Protein AF-A0A7S2F4W2-F1 (afdb_monomer)

Solvent-accessible surface area (backbone atoms only — not comparable to full-atom values): 10440 Å² total; per-residue (Å²): 119,72,68,62,56,52,53,52,51,51,50,52,49,51,52,49,51,53,50,51,53,51,50,52,52,51,49,52,53,54,48,49,56,52,49,51,55,49,51,52,52,50,51,51,50,49,52,54,48,52,51,51,52,51,51,50,51,54,50,50,52,51,51,50,50,52,51,50,55,51,50,54,48,51,54,48,52,42,51,51,34,44,74,73,72,47,64,44,69,59,55,52,50,51,52,51,52,52,51,52,50,52,52,48,51,52,51,49,54,49,54,49,53,56,46,53,52,50,51,52,56,48,50,60,49,50,54,56,51,48,52,51,52,52,52,52,50,52,52,50,54,51,48,53,52,50,51,50,50,55,53,49,47,52,55,49,50,51,48,52,49,54,52,44,26,73,74,28,97,83,62,44,91,60,86,66,83,88,53,98,73,87,78,61,79,84,79,71,123

Foldseek 3Di:
DVVVVVVVVVVVVVVVVVVVVVVVVVVVVVVVVVVVVVVVVVVVVVVVVVVVVVVVVVVVVVVVVVVVVVVVVLVVVCVVCVVVVHHSVVVVVVVVVVVVVVVVVVVVVVVVVVVVVVVVVVVVVVVVVVVVVVVVVVVVVVVVVVVCVVVVVVVLVVVLLVVCLVPDPPSDNDPDPPDPDDDDPVVRD

Structure (mmCIF, N/CA/C/O backbone):
data_AF-A0A7S2F4W2-F1
#
_entry.id   AF-A0A7S2F4W2-F1
#
loop_
_atom_site.group_PDB
_atom_site.id
_atom_site.type_symbol
_atom_site.label_atom_id
_atom_site.label_alt_id
_atom_site.label_comp_id
_atom_site.label_asym_id
_atom_site.label_entity_id
_atom_site.label_seq_id
_atom_site.pdbx_PDB_ins_code
_atom_site.Cartn_x
_atom_site.Cartn_y
_atom_site.Cartn_z
_atom_site.occupancy
_atom_site.B_iso_or_equiv
_atom_site.auth_seq_id
_atom_site.auth_comp_id
_atom_site.auth_asym_id
_atom_site.auth_atom_id
_atom_site.pdbx_PDB_model_num
ATOM 1 N N . GLN A 1 1 ? 35.680 10.994 78.538 1.00 54.50 1 GLN A N 1
ATOM 2 C CA . GLN A 1 1 ? 34.626 11.038 77.496 1.00 54.50 1 GLN A CA 1
ATOM 3 C C . GLN A 1 1 ? 35.170 11.254 76.066 1.00 54.50 1 GLN A C 1
ATOM 5 O O . GLN A 1 1 ? 34.636 10.653 75.146 1.00 54.50 1 GLN A O 1
ATOM 10 N N . MET A 1 2 ? 36.289 11.967 75.848 1.00 56.06 2 MET A N 1
ATOM 11 C CA . MET A 1 2 ? 36.850 12.240 74.499 1.00 56.06 2 MET A CA 1
ATOM 12 C C . MET A 1 2 ? 37.352 11.019 73.685 1.00 56.06 2 MET A C 1
ATOM 14 O O . MET A 1 2 ? 37.348 11.058 72.457 1.00 56.06 2 MET A O 1
ATOM 18 N N . LYS A 1 3 ? 37.788 9.923 74.330 1.00 60.06 3 LYS A N 1
ATOM 19 C CA . LYS A 1 3 ? 38.299 8.719 73.630 1.00 60.06 3 LYS A CA 1
ATOM 20 C C . LYS A 1 3 ? 37.192 7.891 72.956 1.00 60.06 3 LYS A C 1
ATOM 22 O O . LYS A 1 3 ? 37.414 7.370 71.869 1.00 60.06 3 LYS A O 1
ATOM 27 N N . ALA A 1 4 ? 36.002 7.824 73.559 1.00 63.31 4 ALA A N 1
ATOM 28 C CA . ALA A 1 4 ? 34.857 7.095 73.005 1.00 63.31 4 ALA A CA 1
ATOM 29 C C . ALA A 1 4 ? 34.307 7.769 71.733 1.00 63.31 4 ALA A C 1
ATOM 31 O O . ALA A 1 4 ? 34.040 7.092 70.744 1.00 63.31 4 ALA A O 1
ATOM 32 N N . GLY A 1 5 ? 34.251 9.108 71.713 1.00 70.12 5 GLY A N 1
ATOM 33 C CA . GLY A 1 5 ? 33.840 9.870 70.527 1.00 70.12 5 GLY A CA 1
ATOM 34 C C . GLY A 1 5 ? 34.791 9.709 69.333 1.00 70.12 5 GLY A C 1
ATOM 35 O O . GLY A 1 5 ? 34.338 9.588 68.199 1.00 70.12 5 GLY A O 1
ATOM 36 N N . ARG A 1 6 ? 36.110 9.622 69.570 1.00 73.00 6 ARG A N 1
ATOM 37 C CA . ARG A 1 6 ? 37.106 9.386 68.502 1.00 73.00 6 ARG A CA 1
ATOM 38 C C . ARG A 1 6 ? 37.015 7.981 67.895 1.00 73.00 6 ARG A C 1
ATOM 40 O O . ARG A 1 6 ? 37.169 7.839 66.685 1.00 73.00 6 ARG A O 1
ATOM 47 N N . ALA A 1 7 ? 36.747 6.959 68.709 1.00 73.38 7 ALA A N 1
ATOM 48 C CA . ALA A 1 7 ? 36.556 5.590 68.228 1.00 73.38 7 ALA A CA 1
ATOM 49 C C . ALA A 1 7 ? 35.289 5.464 67.365 1.00 73.38 7 ALA A C 1
ATOM 51 O O . ALA A 1 7 ? 35.349 4.910 66.268 1.00 73.38 7 ALA A O 1
ATOM 52 N N . MET A 1 8 ? 34.181 6.069 67.809 1.00 75.94 8 MET A N 1
ATOM 53 C CA . MET A 1 8 ? 32.930 6.121 67.049 1.00 75.94 8 MET A CA 1
ATOM 54 C C . MET A 1 8 ? 33.105 6.876 65.722 1.00 75.94 8 MET A C 1
ATOM 56 O O . MET A 1 8 ? 32.721 6.367 64.674 1.00 75.94 8 MET A O 1
ATOM 60 N N . ALA A 1 9 ? 33.781 8.031 65.733 1.00 76.19 9 ALA A N 1
ATOM 61 C CA . ALA A 1 9 ? 34.077 8.788 64.516 1.00 76.19 9 ALA A CA 1
ATOM 62 C C . ALA A 1 9 ? 34.960 8.004 63.524 1.00 76.19 9 ALA A C 1
ATOM 64 O O . ALA A 1 9 ? 34.701 8.023 62.323 1.00 76.19 9 ALA A O 1
ATOM 65 N N . SER A 1 10 ? 35.968 7.265 64.005 1.00 79.06 10 SER A N 1
ATOM 66 C CA . SER A 1 10 ? 36.807 6.404 63.155 1.00 79.06 10 SER 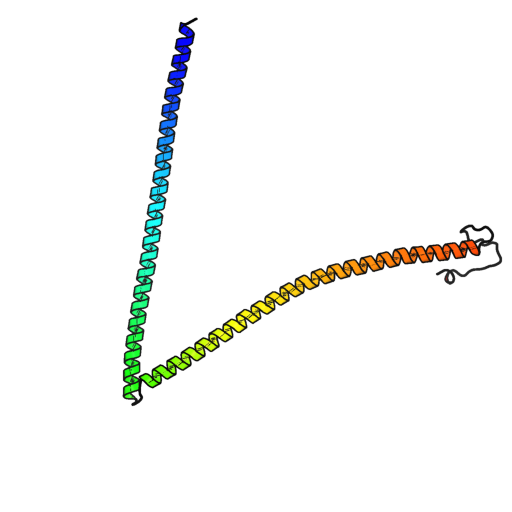A CA 1
ATOM 67 C C . SER A 1 10 ? 36.019 5.237 62.551 1.00 79.06 10 SER A C 1
ATOM 69 O O . SER A 1 10 ? 36.209 4.911 61.381 1.00 79.06 10 SER A O 1
ATOM 71 N N . GLN A 1 11 ? 35.106 4.633 63.315 1.00 80.50 11 GLN A N 1
ATOM 72 C CA . GLN A 1 11 ? 34.230 3.568 62.830 1.00 80.50 11 GLN A CA 1
ATOM 73 C C . GLN A 1 11 ? 33.232 4.085 61.784 1.00 80.50 11 GLN A C 1
ATOM 75 O O . GLN A 1 11 ? 33.030 3.430 60.764 1.00 80.50 11 GLN A O 1
ATOM 80 N N . MET A 1 12 ? 32.680 5.287 61.980 1.00 75.12 12 MET A N 1
ATOM 81 C CA . MET A 1 12 ? 31.823 5.952 60.992 1.00 75.12 12 MET A CA 1
ATOM 82 C C . MET A 1 12 ? 32.593 6.318 59.717 1.00 75.12 12 MET A C 1
ATOM 84 O O . MET A 1 12 ? 32.086 6.099 58.620 1.00 75.12 12 MET A O 1
ATOM 88 N N . LEU A 1 13 ? 33.834 6.803 59.838 1.00 79.38 13 LEU A N 1
ATOM 89 C CA . LEU A 1 13 ? 34.714 7.059 58.694 1.00 79.38 13 LEU A CA 1
ATOM 90 C C . LEU A 1 13 ? 35.016 5.772 57.922 1.00 79.38 13 LEU A C 1
ATOM 92 O O . LEU A 1 13 ? 34.824 5.742 56.713 1.00 79.38 13 LEU A O 1
ATOM 96 N N . LYS A 1 14 ? 35.411 4.689 58.602 1.00 81.12 14 LYS A N 1
ATOM 97 C CA . LYS A 1 14 ? 35.646 3.382 57.964 1.00 81.12 14 LYS A CA 1
ATOM 98 C C . LYS A 1 14 ? 34.394 2.845 57.269 1.00 81.12 14 LYS A C 1
ATOM 100 O O . LYS A 1 14 ? 34.499 2.405 56.133 1.00 81.12 14 LYS A O 1
ATOM 105 N N . GLY A 1 15 ? 33.225 2.950 57.908 1.00 80.75 15 GLY A N 1
ATOM 106 C CA . GLY A 1 15 ? 31.940 2.593 57.300 1.00 80.75 15 GLY A CA 1
ATOM 107 C C . GLY A 1 15 ? 31.613 3.433 56.061 1.00 80.75 15 GLY A C 1
ATOM 108 O O . GLY A 1 15 ? 31.139 2.911 55.054 1.00 80.75 15 GLY A O 1
ATOM 109 N N . SER A 1 16 ? 31.925 4.731 56.099 1.00 81.00 16 SER A N 1
ATOM 110 C CA . SER A 1 16 ? 31.782 5.631 54.951 1.00 81.00 16 SER A CA 1
ATOM 111 C C . SER A 1 16 ? 32.705 5.232 53.796 1.00 81.00 16 SER A C 1
ATOM 113 O O . SER A 1 16 ? 32.235 5.128 52.663 1.00 81.00 16 SER A O 1
ATOM 115 N N . PHE A 1 17 ? 33.978 4.920 54.075 1.00 82.12 17 PHE A N 1
ATOM 116 C CA . PHE A 1 17 ? 34.944 4.446 53.076 1.00 82.12 17 PHE A CA 1
ATOM 117 C C . PHE A 1 17 ? 34.525 3.109 52.451 1.00 82.12 17 PHE A C 1
ATOM 119 O O . PHE A 1 17 ? 34.519 2.976 51.230 1.00 82.12 17 PHE A O 1
ATOM 126 N N . THR A 1 18 ? 34.069 2.142 53.251 1.00 84.50 18 THR A N 1
ATOM 127 C CA . THR A 1 18 ? 33.568 0.865 52.714 1.00 84.50 18 THR A CA 1
ATOM 128 C C . THR A 1 18 ? 32.318 1.058 51.859 1.00 84.50 18 THR A C 1
ATOM 130 O O . THR A 1 18 ? 32.193 0.447 50.801 1.00 84.50 18 THR A O 1
ATOM 133 N N . ASN A 1 19 ? 31.409 1.948 52.263 1.00 86.12 19 ASN A N 1
ATOM 134 C CA . ASN A 1 19 ? 30.212 2.255 51.480 1.00 86.12 19 ASN A CA 1
ATOM 135 C C . ASN A 1 19 ? 30.555 2.984 50.174 1.00 86.12 19 ASN A C 1
ATOM 137 O O . ASN A 1 19 ? 29.935 2.719 49.141 1.00 86.12 19 ASN A O 1
ATOM 141 N N . THR A 1 20 ? 31.557 3.869 50.184 1.00 87.44 20 THR A N 1
ATOM 142 C CA . THR A 1 20 ? 32.045 4.534 48.965 1.00 87.44 20 THR A CA 1
ATOM 143 C C . THR A 1 20 ? 32.739 3.555 48.021 1.00 87.44 20 THR A C 1
ATOM 145 O O . THR A 1 20 ? 32.498 3.599 46.819 1.00 87.44 20 THR A O 1
ATOM 148 N N . GLU A 1 21 ? 33.523 2.604 48.526 1.00 87.50 21 GLU A N 1
ATOM 149 C CA . GLU A 1 21 ? 34.118 1.552 47.691 1.00 87.50 21 GLU A CA 1
ATOM 150 C C . GLU A 1 21 ? 33.062 0.620 47.080 1.00 87.50 21 GLU A C 1
ATOM 152 O O . GLU A 1 21 ? 33.145 0.270 45.901 1.00 87.50 21 GLU A O 1
ATOM 157 N N . LEU A 1 22 ? 32.048 0.228 47.858 1.00 89.00 22 LEU A N 1
ATOM 158 C CA . LEU A 1 22 ? 30.945 -0.606 47.375 1.00 89.00 22 LEU A CA 1
ATOM 159 C C . LEU A 1 22 ? 30.116 0.117 46.311 1.00 89.00 22 LEU A C 1
ATOM 161 O O . LEU A 1 22 ? 29.803 -0.469 45.274 1.00 89.00 22 LEU A O 1
ATOM 165 N N . THR A 1 23 ? 29.810 1.398 46.524 1.00 89.50 23 THR A N 1
ATOM 166 C CA . THR A 1 23 ? 29.101 2.211 45.52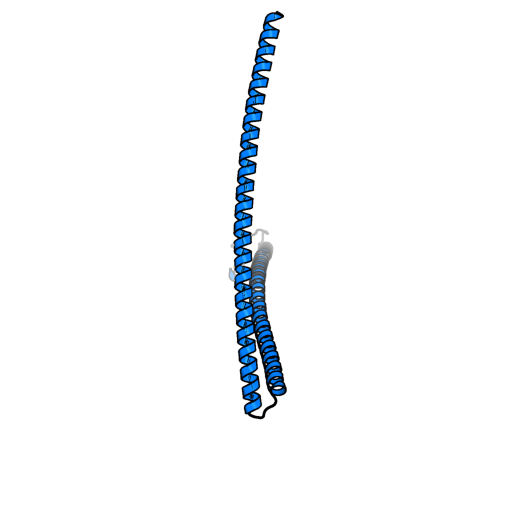5 1.00 89.50 23 THR A CA 1
ATOM 167 C C . THR A 1 23 ? 29.935 2.409 44.264 1.00 89.50 23 THR A C 1
ATOM 169 O O . THR A 1 23 ? 29.404 2.251 43.169 1.00 89.50 23 THR A O 1
ATOM 172 N N . GLN A 1 24 ? 31.245 2.645 44.371 1.00 92.19 24 GLN A N 1
ATOM 173 C CA . GLN A 1 24 ? 32.129 2.716 43.202 1.00 92.19 24 GLN A CA 1
ATOM 174 C C . GLN A 1 24 ? 32.179 1.395 42.423 1.00 92.19 24 GLN A C 1
ATOM 176 O O . GLN A 1 24 ? 32.108 1.407 41.194 1.00 92.19 24 GLN A O 1
ATOM 181 N N . LYS A 1 25 ? 32.265 0.250 43.113 1.00 92.06 25 LYS A N 1
ATOM 182 C CA . LYS A 1 25 ? 32.211 -1.074 42.471 1.00 92.06 25 LYS A CA 1
ATOM 183 C C . LYS A 1 25 ? 30.881 -1.287 41.749 1.00 92.06 25 LYS A C 1
ATOM 185 O O . LYS A 1 25 ? 30.885 -1.701 40.594 1.00 92.06 25 LYS A O 1
ATOM 190 N N . TYR A 1 26 ? 29.765 -0.945 42.390 1.00 93.19 26 TYR A N 1
ATOM 191 C CA . TYR A 1 26 ? 28.436 -1.032 41.785 1.00 93.19 26 TYR A CA 1
ATOM 192 C C . TYR A 1 26 ? 28.308 -0.152 40.532 1.00 93.19 26 TYR A C 1
ATOM 194 O O . TYR A 1 26 ? 27.817 -0.612 39.502 1.00 93.19 26 TYR A O 1
ATOM 202 N N . LEU A 1 27 ? 28.805 1.088 40.587 1.00 94.50 27 LEU A N 1
ATOM 203 C CA . LEU A 1 27 ? 28.793 2.002 39.444 1.00 94.50 27 LEU A CA 1
ATOM 204 C C . LEU A 1 27 ? 29.617 1.465 38.269 1.00 94.50 27 LEU A C 1
ATOM 206 O O . LEU A 1 27 ? 29.154 1.540 37.135 1.00 94.50 27 LEU A O 1
ATOM 210 N N . ARG A 1 28 ? 30.787 0.862 38.526 1.00 94.75 28 ARG A N 1
ATOM 211 C CA . ARG A 1 28 ? 31.607 0.236 37.474 1.00 94.75 28 ARG A CA 1
ATOM 212 C C . ARG A 1 28 ? 30.893 -0.928 36.794 1.00 94.75 28 ARG A C 1
ATOM 214 O O . ARG A 1 28 ? 30.913 -1.006 35.572 1.00 94.75 28 ARG A O 1
ATOM 221 N N . VAL A 1 29 ? 30.234 -1.795 37.564 1.00 95.19 29 VAL A N 1
ATOM 222 C CA . VAL A 1 29 ? 29.446 -2.907 37.003 1.00 95.19 29 VAL A CA 1
ATOM 223 C C . VAL A 1 29 ? 28.294 -2.367 36.155 1.00 95.19 29 VAL A C 1
ATOM 225 O O . VAL A 1 29 ? 28.091 -2.817 35.032 1.00 95.19 29 VAL A O 1
ATOM 228 N N . LYS A 1 30 ? 27.581 -1.341 36.635 1.00 94.75 30 LYS A N 1
ATOM 229 C CA . LYS A 1 30 ? 26.502 -0.700 35.865 1.00 94.75 30 LYS A CA 1
ATOM 230 C C . LYS A 1 30 ? 27.000 -0.023 34.593 1.00 94.75 30 LYS A C 1
ATOM 232 O O . LYS A 1 30 ? 26.302 -0.024 33.580 1.00 94.75 30 LYS A O 1
ATOM 237 N N . GLU A 1 31 ? 28.194 0.554 34.631 1.00 95.44 31 GLU A N 1
ATOM 238 C CA . GLU A 1 31 ? 28.817 1.141 33.453 1.00 95.44 31 GLU A CA 1
ATOM 239 C C . GLU A 1 31 ? 29.218 0.073 32.429 1.00 95.44 31 GLU A C 1
ATOM 241 O O . GLU A 1 31 ? 28.943 0.260 31.245 1.00 95.44 31 GLU A O 1
ATOM 246 N N . GLN A 1 32 ? 29.765 -1.062 32.875 1.00 95.38 32 GLN A N 1
ATOM 247 C CA . GLN A 1 32 ? 30.049 -2.217 32.016 1.00 95.38 32 GLN A CA 1
ATOM 248 C C . GLN A 1 32 ? 28.771 -2.767 31.373 1.00 95.38 32 GLN A C 1
ATOM 250 O O . GLN A 1 32 ? 28.699 -2.824 30.151 1.00 95.38 32 GLN A O 1
ATOM 255 N N . GLU A 1 33 ? 27.713 -3.012 32.152 1.00 95.69 33 GLU A N 1
ATOM 256 C CA . GLU A 1 33 ? 26.413 -3.451 31.618 1.00 95.69 33 GLU A CA 1
ATOM 257 C C . GLU A 1 33 ? 25.857 -2.484 30.556 1.00 95.69 33 GLU A C 1
ATOM 259 O O . GLU A 1 33 ? 25.218 -2.898 29.586 1.00 95.69 33 GLU A O 1
ATOM 264 N N . ARG A 1 34 ? 26.064 -1.172 30.734 1.00 95.25 34 ARG A N 1
ATOM 265 C CA . ARG A 1 34 ? 25.645 -0.160 29.754 1.00 95.25 34 ARG A CA 1
ATOM 266 C C . ARG A 1 34 ? 26.480 -0.237 28.477 1.00 95.25 34 ARG A C 1
ATOM 268 O O . ARG A 1 34 ? 25.933 -0.049 27.391 1.00 95.25 34 ARG A O 1
ATOM 275 N N . LEU A 1 35 ? 27.789 -0.447 28.606 1.00 96.38 35 LEU A N 1
ATOM 276 C CA . LEU A 1 35 ? 28.690 -0.593 27.465 1.00 96.38 35 LEU A CA 1
ATOM 277 C C . LEU A 1 35 ? 28.367 -1.862 26.674 1.00 96.38 35 LEU A C 1
ATOM 279 O O . LEU A 1 35 ? 28.254 -1.770 25.456 1.00 96.38 35 LEU A O 1
ATOM 283 N N . ASP A 1 36 ? 28.111 -2.980 27.349 1.00 97.12 36 ASP A N 1
ATOM 284 C CA . ASP A 1 36 ? 27.761 -4.254 26.712 1.00 97.12 36 ASP A CA 1
ATOM 285 C C . ASP A 1 36 ? 26.467 -4.128 25.900 1.00 97.12 36 ASP A C 1
ATOM 287 O O . ASP A 1 36 ? 26.461 -4.373 24.696 1.00 97.12 36 ASP A O 1
ATOM 291 N N . LYS A 1 37 ? 25.404 -3.565 26.496 1.00 97.19 37 LYS A N 1
ATOM 292 C CA . LYS A 1 37 ? 24.145 -3.285 25.776 1.00 97.19 37 LYS A CA 1
ATOM 293 C C . LYS A 1 37 ? 24.345 -2.398 24.551 1.00 97.19 37 LYS A C 1
ATOM 295 O O . LYS A 1 37 ? 23.659 -2.551 23.538 1.00 97.19 37 LYS A O 1
ATOM 300 N N . ARG A 1 38 ? 25.259 -1.428 24.642 1.00 96.81 38 ARG A N 1
ATOM 301 C CA . ARG A 1 38 ? 25.584 -0.547 23.518 1.00 96.81 38 ARG A CA 1
ATOM 302 C C . ARG A 1 38 ? 26.330 -1.305 22.423 1.00 96.81 38 ARG A C 1
ATOM 304 O O . ARG A 1 38 ? 26.050 -1.054 21.255 1.00 96.81 38 ARG A O 1
ATOM 311 N N . ILE A 1 39 ? 27.256 -2.193 22.779 1.00 97.75 39 ILE A N 1
ATOM 312 C CA . ILE A 1 39 ? 27.973 -3.045 21.824 1.00 97.75 39 ILE A CA 1
ATOM 313 C C . ILE A 1 39 ? 26.976 -3.936 21.085 1.00 97.75 39 ILE A C 1
ATOM 315 O O . ILE A 1 39 ? 26.976 -3.921 19.855 1.00 97.75 39 ILE A O 1
ATOM 319 N N . ASP A 1 40 ? 26.074 -4.599 21.809 1.00 97.50 40 ASP A N 1
ATOM 320 C CA . ASP A 1 40 ? 25.032 -5.447 21.220 1.00 97.50 40 ASP A CA 1
ATOM 321 C C . ASP A 1 40 ? 24.160 -4.653 20.242 1.00 97.50 40 ASP A C 1
ATOM 323 O O . ASP A 1 40 ? 24.016 -5.027 19.080 1.00 97.50 40 ASP A O 1
ATOM 327 N N . SER A 1 41 ? 23.692 -3.471 20.656 1.00 96.88 41 SER A N 1
ATOM 328 C CA . SER A 1 41 ? 22.892 -2.584 19.798 1.00 96.88 41 SER A CA 1
ATOM 329 C C . SER A 1 41 ? 23.636 -2.159 18.522 1.00 96.88 41 SER A C 1
ATOM 331 O O . SER A 1 41 ? 23.039 -2.021 17.454 1.00 96.88 41 SER A O 1
ATOM 333 N N . VAL A 1 42 ? 24.950 -1.923 18.610 1.00 97.50 42 VAL A N 1
ATOM 334 C CA . VAL A 1 42 ? 25.780 -1.552 17.451 1.00 97.50 42 VAL A CA 1
ATOM 335 C C . VAL A 1 42 ? 25.987 -2.746 16.519 1.00 97.50 42 VAL A C 1
ATOM 337 O O . VAL A 1 42 ? 25.964 -2.572 15.298 1.00 97.50 42 VAL A O 1
ATOM 340 N N . LEU A 1 43 ? 26.166 -3.950 17.065 1.00 97.81 43 LEU A N 1
ATOM 341 C CA . LEU A 1 43 ? 26.281 -5.178 16.280 1.00 97.81 43 LEU A CA 1
ATOM 342 C C . LEU A 1 43 ? 24.974 -5.493 15.548 1.00 97.81 43 LEU A C 1
ATOM 344 O O . LEU A 1 43 ? 25.005 -5.727 14.340 1.00 97.81 43 LEU A O 1
ATOM 348 N N . GLU A 1 44 ? 23.835 -5.391 16.233 1.00 97.12 44 GLU A N 1
ATOM 349 C CA . GLU A 1 44 ? 22.511 -5.534 15.620 1.00 97.12 44 GLU A CA 1
ATOM 350 C C . GLU A 1 44 ? 22.290 -4.498 14.514 1.00 97.12 44 GLU A C 1
ATOM 352 O O . GLU A 1 44 ? 21.824 -4.822 13.418 1.00 97.12 44 GLU A O 1
ATOM 357 N N . LEU A 1 45 ? 22.654 -3.235 14.760 1.00 97.12 45 LEU A N 1
ATOM 358 C CA . LEU A 1 45 ? 22.545 -2.185 13.752 1.00 97.12 45 LEU A CA 1
ATOM 359 C C . LEU A 1 45 ? 23.407 -2.495 12.522 1.00 97.12 45 LEU A C 1
ATOM 361 O O . LEU A 1 45 ? 22.957 -2.281 11.392 1.00 97.12 45 LEU A O 1
ATOM 365 N N . LYS A 1 46 ? 24.628 -3.002 12.722 1.00 98.12 46 LYS A N 1
ATOM 366 C CA . LYS A 1 46 ? 25.518 -3.406 11.630 1.00 98.12 46 LYS A CA 1
ATOM 367 C C . LYS A 1 46 ? 24.902 -4.538 10.813 1.00 98.12 46 LYS A C 1
ATOM 369 O O . LYS A 1 46 ? 24.817 -4.412 9.594 1.00 98.12 46 LYS A O 1
ATOM 374 N N . GLU A 1 47 ? 24.427 -5.595 11.466 1.00 98.19 47 GLU A N 1
ATOM 375 C CA . GLU A 1 47 ? 23.799 -6.729 10.787 1.00 98.19 47 GLU A CA 1
ATOM 376 C C . GLU A 1 47 ? 22.574 -6.283 9.978 1.00 98.19 47 GLU A C 1
ATOM 378 O O . GLU A 1 47 ? 22.455 -6.585 8.788 1.00 98.19 47 GLU A O 1
ATOM 383 N N . ASN A 1 48 ? 21.704 -5.473 10.583 1.00 97.75 48 ASN A N 1
ATOM 384 C CA . ASN A 1 48 ? 20.534 -4.917 9.910 1.00 97.75 48 ASN A CA 1
ATOM 385 C C . ASN A 1 48 ? 20.916 -4.041 8.707 1.00 97.75 48 ASN A C 1
ATOM 387 O O . ASN A 1 48 ? 20.277 -4.115 7.651 1.00 97.75 48 ASN A O 1
ATOM 391 N N . SER A 1 49 ? 21.983 -3.251 8.836 1.00 97.56 49 SER A N 1
ATOM 392 C CA . SER A 1 49 ? 22.509 -2.413 7.754 1.00 97.56 49 SER A CA 1
ATOM 393 C C . SER A 1 49 ? 23.068 -3.256 6.606 1.00 97.56 49 SER A C 1
ATOM 395 O O . SER A 1 49 ? 22.749 -2.996 5.443 1.00 97.56 49 SER A O 1
ATOM 397 N N . ASP A 1 50 ? 23.827 -4.308 6.911 1.00 98.00 50 ASP A N 1
ATOM 398 C CA . ASP A 1 50 ? 24.381 -5.234 5.921 1.00 98.00 50 ASP A CA 1
ATOM 399 C C . ASP A 1 50 ? 23.270 -6.008 5.195 1.00 98.00 50 ASP A C 1
ATOM 401 O O . ASP A 1 50 ? 23.294 -6.154 3.967 1.00 98.00 50 ASP A O 1
ATOM 405 N N . LEU A 1 51 ? 22.238 -6.451 5.919 1.00 97.81 51 LEU A N 1
ATOM 406 C CA . LEU A 1 51 ? 21.054 -7.081 5.336 1.00 97.81 51 LEU A CA 1
ATOM 407 C C . LEU A 1 51 ? 20.310 -6.123 4.398 1.00 97.81 51 LEU A C 1
ATOM 409 O O . LEU A 1 51 ? 19.957 -6.512 3.278 1.00 97.81 51 LEU A O 1
ATOM 413 N N . ALA A 1 52 ? 20.093 -4.873 4.812 1.00 96.81 52 ALA A N 1
ATOM 414 C CA . ALA A 1 52 ? 19.453 -3.854 3.984 1.00 96.81 52 ALA A CA 1
ATOM 415 C C . ALA A 1 52 ? 20.272 -3.564 2.715 1.00 96.81 52 ALA A C 1
ATOM 417 O O . ALA A 1 52 ? 19.737 -3.582 1.603 1.00 96.81 52 ALA A O 1
ATOM 418 N N . LEU A 1 53 ? 21.585 -3.395 2.858 1.00 97.75 53 LEU A N 1
ATOM 419 C CA . LEU A 1 53 ? 22.506 -3.156 1.752 1.00 97.75 53 LEU A CA 1
ATOM 420 C C . LEU A 1 53 ? 22.540 -4.339 0.774 1.00 97.75 53 LEU A C 1
ATOM 422 O O . LEU A 1 53 ? 22.472 -4.143 -0.442 1.00 97.75 53 LEU A O 1
ATOM 426 N N . ASN A 1 54 ? 22.544 -5.574 1.272 1.00 97.56 54 ASN A N 1
ATOM 427 C CA . ASN A 1 54 ? 22.468 -6.770 0.436 1.00 97.56 54 ASN A CA 1
ATOM 428 C C . ASN A 1 54 ? 21.126 -6.887 -0.298 1.00 97.56 54 ASN A C 1
ATOM 430 O O . ASN A 1 54 ? 21.097 -7.265 -1.474 1.00 97.56 54 ASN A O 1
ATOM 434 N N . ARG A 1 55 ? 20.009 -6.526 0.348 1.00 97.19 55 ARG A N 1
ATOM 435 C CA . ARG A 1 55 ? 18.689 -6.461 -0.302 1.00 97.19 55 ARG A CA 1
ATO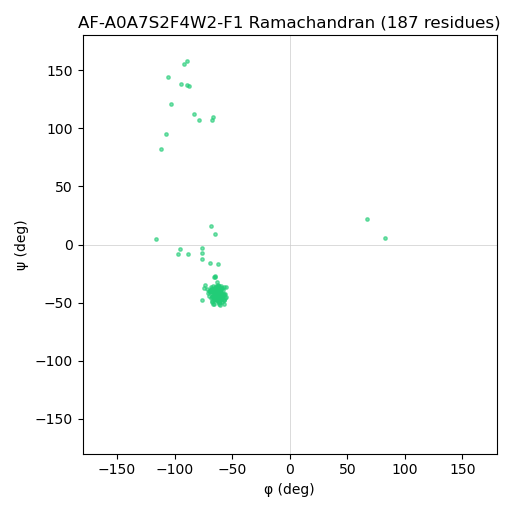M 436 C C . ARG A 1 55 ? 18.682 -5.439 -1.438 1.00 97.19 55 ARG A C 1
ATOM 438 O O . ARG A 1 55 ? 18.235 -5.775 -2.537 1.00 97.19 55 ARG A O 1
ATOM 445 N N . LEU A 1 56 ? 19.233 -4.246 -1.210 1.00 96.25 56 LEU A N 1
ATOM 446 C CA . LEU A 1 56 ? 19.348 -3.200 -2.229 1.00 96.25 56 LEU A CA 1
ATOM 447 C C . LEU A 1 56 ? 20.243 -3.635 -3.391 1.00 96.25 56 LEU A C 1
ATOM 449 O O . LEU A 1 56 ? 19.834 -3.533 -4.546 1.00 96.25 56 LEU A O 1
ATOM 453 N N . ARG A 1 57 ? 21.417 -4.216 -3.115 1.00 97.19 57 ARG A N 1
ATOM 454 C CA . ARG A 1 57 ? 22.307 -4.761 -4.155 1.00 97.19 57 ARG A CA 1
ATOM 455 C C . ARG A 1 57 ? 21.598 -5.811 -5.009 1.00 97.19 57 ARG A C 1
ATOM 457 O O . ARG A 1 57 ? 21.614 -5.719 -6.235 1.00 97.19 57 ARG A O 1
ATOM 464 N N . LYS A 1 58 ? 20.904 -6.770 -4.384 1.00 96.69 58 LYS A N 1
ATOM 465 C CA . LYS A 1 58 ? 20.120 -7.793 -5.098 1.00 96.69 58 LYS A CA 1
ATOM 466 C C . LYS A 1 58 ? 18.985 -7.180 -5.921 1.00 96.69 58 LYS A C 1
ATOM 468 O O . LYS A 1 58 ? 18.729 -7.630 -7.037 1.00 96.69 58 LYS A O 1
ATOM 473 N N . ALA A 1 59 ? 18.283 -6.178 -5.396 1.00 96.62 59 ALA A N 1
ATOM 474 C CA . ALA A 1 59 ? 17.242 -5.466 -6.135 1.00 96.62 59 ALA A CA 1
ATOM 475 C C . ALA A 1 59 ? 17.819 -4.732 -7.356 1.00 96.62 59 ALA A C 1
ATOM 477 O O . ALA A 1 59 ? 17.291 -4.887 -8.455 1.00 96.62 59 ALA A O 1
ATOM 478 N N . ASN A 1 60 ? 18.946 -4.040 -7.190 1.00 96.50 60 ASN A N 1
ATOM 479 C CA . ASN A 1 60 ? 19.624 -3.310 -8.259 1.00 96.50 60 ASN A CA 1
ATOM 480 C C . ASN A 1 60 ? 20.134 -4.244 -9.358 1.00 96.50 60 ASN A C 1
ATOM 482 O O . ASN A 1 60 ? 19.879 -3.989 -10.531 1.00 96.50 60 ASN A O 1
ATOM 486 N N . ILE A 1 61 ? 20.772 -5.364 -9.001 1.00 97.00 61 ILE A N 1
ATOM 487 C CA . ILE A 1 61 ? 21.228 -6.365 -9.978 1.00 97.00 61 ILE A CA 1
ATOM 488 C C . ILE A 1 61 ? 20.037 -6.937 -10.755 1.00 97.00 61 ILE A C 1
ATOM 490 O O . ILE A 1 61 ? 20.090 -7.047 -11.979 1.00 97.00 61 ILE A O 1
ATOM 494 N N . ARG A 1 62 ? 18.934 -7.271 -10.071 1.00 96.19 62 ARG A N 1
ATOM 495 C CA . ARG A 1 62 ? 17.714 -7.758 -10.736 1.00 96.19 62 ARG A CA 1
ATOM 496 C C . ARG A 1 62 ? 17.112 -6.706 -11.664 1.00 96.19 62 ARG A C 1
ATOM 498 O O . ARG A 1 62 ? 16.733 -7.041 -12.783 1.00 96.19 62 ARG A O 1
ATOM 505 N N . ALA A 1 63 ? 17.054 -5.449 -11.233 1.00 96.00 63 ALA A N 1
ATOM 506 C CA . ALA A 1 63 ? 16.569 -4.346 -12.053 1.00 96.00 63 ALA A CA 1
ATOM 507 C C . ALA A 1 63 ? 17.458 -4.124 -13.285 1.00 96.00 63 ALA A C 1
ATOM 509 O O . ALA A 1 63 ? 16.933 -3.982 -14.386 1.00 96.00 63 ALA A O 1
ATOM 510 N N . ALA A 1 64 ? 18.784 -4.162 -13.125 1.00 96.19 64 ALA A N 1
ATOM 511 C CA . ALA A 1 64 ? 19.741 -4.041 -14.220 1.00 96.19 64 ALA A CA 1
ATOM 512 C C . ALA A 1 64 ? 19.592 -5.185 -15.233 1.00 96.19 64 ALA A C 1
ATOM 514 O O . ALA A 1 64 ? 19.439 -4.924 -16.423 1.00 96.19 64 ALA A O 1
ATOM 515 N N . ARG A 1 65 ? 19.523 -6.441 -14.765 1.00 95.88 65 ARG A N 1
ATOM 516 C CA . ARG A 1 65 ? 19.267 -7.608 -15.628 1.00 95.88 65 ARG A CA 1
ATOM 517 C C . ARG A 1 65 ? 17.943 -7.477 -16.371 1.00 95.88 65 ARG A C 1
ATOM 519 O O . ARG A 1 65 ? 17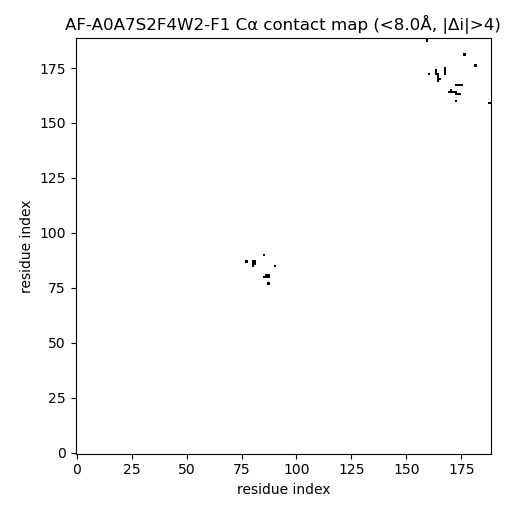.900 -7.670 -17.578 1.00 95.88 65 ARG A O 1
ATOM 526 N N . ARG A 1 66 ? 16.871 -7.085 -15.676 1.00 95.12 66 ARG A N 1
ATOM 527 C CA . ARG A 1 66 ? 15.561 -6.868 -16.301 1.00 95.12 66 ARG A CA 1
ATOM 528 C C . ARG A 1 66 ? 15.627 -5.779 -17.375 1.00 95.12 66 ARG A C 1
ATOM 530 O O . ARG A 1 66 ? 15.109 -5.988 -18.465 1.00 95.12 66 ARG A O 1
ATOM 537 N N . ARG A 1 67 ? 16.292 -4.652 -17.103 1.00 93.88 67 ARG A N 1
ATOM 538 C CA . ARG A 1 67 ? 16.495 -3.574 -18.087 1.00 93.88 67 ARG A CA 1
ATOM 539 C C . ARG A 1 67 ? 17.270 -4.061 -19.309 1.00 93.88 67 ARG A C 1
ATOM 541 O O . ARG A 1 67 ? 16.813 -3.800 -20.413 1.00 93.88 67 ARG A O 1
ATOM 548 N N . ALA A 1 68 ? 18.355 -4.813 -19.114 1.00 95.19 68 ALA A N 1
ATOM 549 C CA . ALA A 1 68 ? 19.120 -5.410 -20.209 1.00 95.19 68 ALA A CA 1
ATOM 550 C C . ALA A 1 68 ? 18.240 -6.338 -21.061 1.00 95.19 68 ALA A C 1
ATOM 552 O O . ALA A 1 68 ? 18.116 -6.129 -22.260 1.00 95.19 68 ALA A O 1
ATOM 553 N N . THR A 1 69 ? 17.495 -7.259 -20.436 1.00 95.38 69 THR A N 1
ATOM 554 C CA . THR A 1 69 ? 16.599 -8.164 -21.180 1.00 95.38 69 THR A CA 1
ATOM 555 C C . THR A 1 69 ? 15.491 -7.433 -21.942 1.00 95.38 69 THR A C 1
ATOM 557 O O . THR A 1 69 ? 15.102 -7.867 -23.021 1.00 95.38 69 THR A O 1
ATOM 560 N N . ILE A 1 70 ? 14.962 -6.329 -21.400 1.00 92.69 70 ILE A N 1
ATOM 561 C CA . ILE A 1 70 ? 13.955 -5.511 -22.088 1.00 92.69 70 ILE A CA 1
ATOM 562 C C . ILE A 1 70 ? 14.594 -4.762 -23.259 1.00 92.69 70 ILE A C 1
ATOM 564 O O . ILE A 1 70 ? 13.990 -4.698 -24.325 1.00 92.69 70 ILE A O 1
ATOM 568 N N . ALA A 1 71 ? 15.798 -4.215 -23.079 1.00 92.25 71 ALA A N 1
ATOM 569 C CA . ALA A 1 71 ? 16.531 -3.551 -24.150 1.00 92.25 71 ALA A CA 1
ATOM 570 C C . ALA A 1 71 ? 16.826 -4.526 -25.300 1.00 92.25 71 ALA A C 1
ATOM 572 O O . ALA A 1 71 ? 16.521 -4.214 -26.447 1.00 92.25 71 ALA A O 1
ATOM 573 N N . ASP A 1 72 ? 17.298 -5.734 -24.988 1.00 94.50 72 ASP A N 1
ATOM 574 C CA . ASP A 1 72 ? 17.568 -6.773 -25.984 1.00 94.50 72 ASP A CA 1
ATOM 575 C C . ASP A 1 72 ? 16.303 -7.173 -26.750 1.00 94.50 72 ASP A C 1
ATOM 577 O O . ASP A 1 72 ? 16.334 -7.306 -27.973 1.00 94.50 72 ASP A O 1
ATOM 581 N N . LYS A 1 73 ? 15.170 -7.326 -26.049 1.00 93.25 73 LYS A N 1
ATOM 582 C CA . LYS A 1 73 ? 13.871 -7.591 -26.685 1.00 93.25 73 LYS A CA 1
ATOM 583 C C . LYS A 1 73 ? 13.453 -6.458 -27.615 1.00 93.25 73 LYS A C 1
ATOM 585 O O . LYS A 1 73 ? 13.136 -6.726 -28.765 1.00 93.25 73 LYS A O 1
ATOM 590 N N . ARG A 1 74 ? 13.551 -5.204 -27.166 1.00 89.69 74 ARG A N 1
ATOM 591 C CA . ARG A 1 74 ? 13.217 -4.031 -27.989 1.00 89.69 74 ARG A CA 1
ATOM 592 C C . ARG A 1 74 ? 14.080 -3.934 -29.242 1.00 89.69 74 ARG A C 1
ATOM 594 O O . ARG A 1 74 ? 13.572 -3.575 -30.295 1.00 89.69 74 ARG A O 1
ATOM 601 N N . VAL A 1 75 ? 15.369 -4.268 -29.154 1.00 93.19 75 VAL A N 1
ATOM 602 C CA . VAL A 1 75 ? 16.257 -4.299 -30.328 1.00 93.19 75 VAL A CA 1
ATOM 603 C C . VAL A 1 75 ? 15.830 -5.388 -31.316 1.00 93.19 75 VAL A C 1
ATOM 605 O O . VAL A 1 75 ? 15.873 -5.155 -32.523 1.00 93.19 75 VAL A O 1
ATOM 608 N N . ARG A 1 76 ? 15.408 -6.563 -30.832 1.00 93.62 76 ARG A N 1
ATOM 609 C CA . ARG A 1 76 ? 14.882 -7.640 -31.689 1.00 93.62 76 ARG A CA 1
ATOM 610 C C . ARG A 1 76 ? 13.573 -7.231 -32.359 1.00 93.62 76 ARG A C 1
ATOM 612 O O . ARG A 1 76 ? 13.512 -7.251 -33.580 1.00 93.62 76 ARG A O 1
ATOM 619 N N . GLU A 1 77 ? 12.607 -6.746 -31.583 1.00 92.38 77 GLU A N 1
ATOM 620 C CA . GLU A 1 77 ? 11.320 -6.240 -32.082 1.00 92.38 77 GLU A CA 1
ATOM 621 C C . GLU A 1 77 ? 11.524 -5.130 -33.122 1.00 92.38 77 GLU A C 1
ATOM 623 O O . GLU A 1 77 ? 10.908 -5.136 -34.181 1.00 92.38 77 GLU A O 1
ATOM 628 N N . HIS A 1 78 ? 12.457 -4.205 -32.878 1.00 93.88 78 HIS A N 1
ATOM 629 C CA . HIS A 1 78 ? 12.780 -3.146 -33.831 1.00 93.88 78 HIS A CA 1
ATOM 630 C C . HIS A 1 78 ? 13.312 -3.699 -35.163 1.00 93.88 78 HIS A C 1
ATOM 632 O O . HIS A 1 78 ? 12.965 -3.185 -36.226 1.00 93.88 78 HIS A O 1
ATOM 638 N N . LYS A 1 79 ? 14.166 -4.730 -35.128 1.00 93.00 79 LYS A N 1
ATOM 639 C CA . LYS A 1 79 ? 14.674 -5.390 -36.343 1.00 93.00 79 LYS A CA 1
ATOM 640 C C . LYS A 1 79 ? 13.577 -6.164 -37.071 1.00 93.00 79 LYS A C 1
ATOM 642 O O . LYS A 1 79 ? 13.549 -6.136 -38.294 1.00 93.00 79 LYS A O 1
ATOM 647 N N .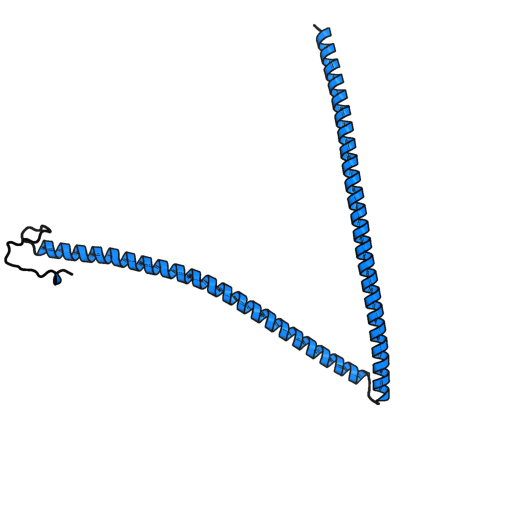 GLU A 1 80 ? 12.688 -6.822 -36.336 1.00 93.94 80 GLU A N 1
ATOM 648 C CA . GLU A 1 80 ? 11.550 -7.559 -36.894 1.00 93.94 80 GLU A CA 1
ATOM 649 C C . GLU A 1 80 ? 10.567 -6.621 -37.605 1.00 93.94 80 GLU A C 1
ATOM 651 O O . GLU A 1 80 ? 10.209 -6.879 -38.751 1.00 93.94 80 GLU A O 1
ATOM 656 N N . ILE A 1 81 ? 10.206 -5.494 -36.981 1.00 91.62 81 ILE A N 1
ATOM 657 C CA . ILE A 1 81 ? 9.311 -4.495 -37.588 1.00 91.62 81 ILE A CA 1
ATOM 658 C C . ILE A 1 81 ? 9.949 -3.885 -38.845 1.00 91.62 81 ILE A C 1
ATOM 660 O O . ILE A 1 81 ? 9.283 -3.747 -39.869 1.00 91.62 81 ILE A O 1
ATOM 664 N N . LEU A 1 82 ? 11.256 -3.589 -38.809 1.00 92.81 82 LEU A N 1
ATOM 665 C CA . LEU A 1 82 ? 11.983 -3.147 -40.006 1.00 92.81 82 LEU A CA 1
ATOM 666 C C . LEU A 1 82 ? 11.967 -4.200 -41.118 1.00 92.81 82 LEU A C 1
ATOM 668 O O . LEU A 1 82 ? 11.799 -3.848 -42.282 1.00 92.81 82 LEU A O 1
ATOM 672 N N . ALA A 1 83 ? 12.142 -5.480 -40.779 1.00 94.31 83 ALA A N 1
ATOM 673 C CA . ALA A 1 83 ? 12.112 -6.571 -41.752 1.00 94.31 83 ALA A CA 1
ATOM 674 C C . ALA A 1 83 ? 10.725 -6.748 -42.394 1.00 94.31 83 ALA A C 1
ATOM 676 O O . ALA A 1 83 ? 10.635 -7.178 -43.540 1.00 94.31 83 ALA A O 1
ATOM 677 N N . GLN A 1 84 ? 9.656 -6.378 -41.685 1.00 91.81 84 GLN A N 1
ATOM 678 C CA . GLN A 1 84 ? 8.285 -6.337 -42.204 1.00 91.81 84 GLN A CA 1
ATOM 679 C C . GLN A 1 84 ? 8.014 -5.118 -43.106 1.00 91.81 84 GLN A C 1
ATOM 681 O O . GLN A 1 84 ? 6.961 -5.049 -43.733 1.00 91.81 84 GLN A O 1
ATOM 686 N N . GLY A 1 85 ? 8.958 -4.174 -43.209 1.00 92.44 85 GLY A N 1
ATOM 687 C CA . GLY A 1 85 ? 8.823 -2.954 -44.011 1.00 92.44 85 GLY A CA 1
ATOM 688 C C . GLY A 1 85 ? 8.067 -1.821 -43.310 1.00 92.44 85 GLY A C 1
ATOM 689 O O . GLY A 1 85 ? 7.832 -0.775 -43.915 1.00 92.44 85 GLY A O 1
ATOM 690 N N . ASP A 1 86 ? 7.714 -1.999 -42.038 1.00 92.19 86 ASP A N 1
ATOM 691 C CA . ASP A 1 86 ? 7.023 -0.998 -41.233 1.00 92.19 86 ASP A CA 1
ATOM 692 C C . ASP A 1 86 ? 8.001 -0.062 -40.508 1.00 92.19 86 ASP A C 1
ATOM 694 O O . ASP A 1 86 ? 9.159 -0.391 -40.253 1.00 92.19 86 ASP A O 1
ATOM 698 N N . ASN A 1 87 ? 7.523 1.131 -40.130 1.00 92.50 87 ASN A N 1
ATOM 699 C CA . ASN A 1 87 ? 8.303 2.078 -39.329 1.00 92.50 87 ASN A CA 1
ATOM 700 C C . ASN A 1 87 ? 8.203 1.731 -37.825 1.00 92.50 87 ASN A C 1
ATOM 702 O O . ASN A 1 87 ? 7.143 1.969 -37.226 1.00 92.50 87 ASN A O 1
ATOM 706 N N . PRO A 1 88 ? 9.292 1.280 -37.169 1.00 91.69 88 PRO A N 1
ATOM 707 C CA . PRO A 1 88 ? 9.265 0.858 -35.765 1.00 91.69 88 PRO A CA 1
ATOM 708 C C . PRO A 1 88 ? 8.824 1.959 -34.806 1.00 91.69 88 PRO A C 1
ATOM 710 O O . PRO A 1 88 ? 8.107 1.699 -33.843 1.00 91.69 88 PRO A O 1
ATOM 713 N N . TYR A 1 89 ? 9.202 3.210 -35.076 1.00 89.88 89 TYR A N 1
ATOM 714 C CA . TYR A 1 89 ? 8.861 4.327 -34.199 1.00 89.88 89 TYR A CA 1
ATOM 715 C C . TYR A 1 89 ? 7.360 4.605 -34.175 1.00 89.88 89 TYR A C 1
ATOM 717 O O . TYR A 1 89 ? 6.822 4.958 -33.125 1.00 89.88 89 TYR A O 1
ATOM 725 N N . ARG A 1 90 ? 6.673 4.428 -35.312 1.00 93.38 90 ARG A N 1
ATOM 726 C CA . ARG A 1 90 ? 5.215 4.588 -35.383 1.00 93.38 90 ARG A CA 1
ATOM 727 C C . ARG A 1 90 ? 4.527 3.491 -34.574 1.00 93.38 90 ARG A C 1
ATOM 729 O O . ARG A 1 90 ? 3.716 3.809 -33.710 1.00 93.38 90 ARG A O 1
ATOM 736 N N . VAL A 1 91 ? 4.920 2.237 -34.795 1.00 92.38 91 VAL A N 1
ATOM 737 C CA . VAL A 1 91 ? 4.343 1.068 -34.113 1.00 92.38 91 VAL A CA 1
ATOM 738 C C . VAL A 1 91 ? 4.553 1.150 -32.600 1.00 92.38 91 VAL A C 1
ATOM 740 O O . VAL A 1 91 ? 3.601 1.005 -31.836 1.00 92.38 91 VAL A O 1
ATOM 743 N N . PHE A 1 92 ? 5.766 1.469 -32.139 1.00 92.06 92 PHE A N 1
ATOM 744 C CA . PHE A 1 92 ? 6.020 1.631 -30.706 1.00 92.06 92 PHE A CA 1
ATOM 745 C C . PHE A 1 92 ? 5.241 2.799 -30.104 1.00 92.06 92 PHE A C 1
ATOM 747 O O . PHE A 1 92 ? 4.714 2.674 -29.001 1.00 92.06 92 PHE A O 1
ATOM 754 N N . ARG A 1 93 ? 5.110 3.921 -30.820 1.00 92.62 93 ARG A N 1
ATOM 755 C CA . ARG A 1 93 ? 4.313 5.057 -30.343 1.00 92.62 93 ARG A CA 1
ATOM 756 C C . ARG A 1 93 ? 2.836 4.693 -30.207 1.00 92.62 93 ARG A C 1
ATOM 758 O O . ARG A 1 93 ? 2.216 5.071 -29.217 1.00 92.62 93 ARG A O 1
ATOM 765 N N . GLU A 1 94 ? 2.280 3.958 -31.165 1.00 93.69 94 GLU A N 1
ATOM 766 C CA . GLU A 1 94 ? 0.903 3.461 -31.096 1.00 93.69 94 GLU A CA 1
ATOM 767 C C . GLU A 1 94 ? 0.714 2.522 -29.900 1.00 93.69 94 GLU A C 1
ATOM 769 O O . GLU A 1 94 ? -0.200 2.737 -29.104 1.00 93.69 94 GLU A O 1
ATOM 774 N N . GLN A 1 95 ? 1.626 1.566 -29.698 1.00 91.81 95 GLN A N 1
ATOM 775 C CA . GLN A 1 95 ? 1.615 0.668 -28.537 1.00 91.81 95 GLN A CA 1
ATOM 776 C C . GLN A 1 95 ? 1.733 1.416 -27.201 1.00 91.81 95 GLN A C 1
ATOM 778 O O . GLN A 1 95 ? 1.079 1.065 -26.221 1.00 91.81 95 GLN A O 1
ATOM 783 N N . GLU A 1 96 ? 2.554 2.465 -27.129 1.00 92.81 96 GLU A N 1
ATOM 784 C CA . GLU A 1 96 ? 2.656 3.284 -25.921 1.00 92.81 96 GLU A CA 1
ATOM 785 C C . GLU A 1 96 ? 1.364 4.054 -25.637 1.00 92.81 96 GLU A C 1
ATOM 787 O O . GLU A 1 96 ? 0.962 4.184 -24.477 1.00 92.81 96 GLU A O 1
ATOM 792 N N . VAL A 1 97 ? 0.708 4.579 -26.674 1.00 94.56 97 VAL A N 1
ATOM 793 C CA . VAL A 1 97 ? -0.563 5.298 -26.535 1.00 94.56 97 VAL A CA 1
ATOM 794 C C . VAL A 1 97 ? -1.675 4.348 -26.091 1.00 94.56 97 VAL A C 1
ATOM 796 O O . VAL A 1 97 ? -2.417 4.689 -25.165 1.00 94.56 97 VAL A O 1
ATOM 799 N N . THR A 1 98 ? -1.771 3.152 -26.676 1.00 95.75 98 THR A N 1
ATOM 800 C CA . THR A 1 98 ? -2.759 2.143 -26.264 1.00 95.75 98 THR A CA 1
ATOM 801 C C . THR A 1 98 ? -2.500 1.667 -24.837 1.00 95.75 98 THR A C 1
ATOM 803 O O . THR A 1 98 ? -3.406 1.722 -24.010 1.00 95.75 98 THR A O 1
ATOM 806 N N . ALA A 1 99 ? -1.251 1.351 -24.482 1.00 94.69 99 ALA A N 1
ATOM 807 C CA . ALA A 1 99 ? -0.892 0.951 -23.122 1.00 94.69 99 ALA A CA 1
ATOM 808 C C . ALA A 1 99 ? -1.209 2.040 -22.080 1.00 94.69 99 ALA A C 1
ATOM 810 O O . ALA A 1 99 ? -1.693 1.735 -20.988 1.00 94.69 99 ALA A O 1
ATOM 811 N N . LYS A 1 100 ? -0.975 3.323 -22.402 1.00 94.75 100 LYS A N 1
ATOM 812 C CA . LYS A 1 100 ? -1.356 4.452 -21.533 1.00 94.75 100 LYS A CA 1
ATOM 813 C C . LYS A 1 100 ? -2.870 4.551 -21.365 1.00 94.75 100 LYS A C 1
ATOM 815 O O . LYS A 1 100 ? -3.338 4.761 -20.245 1.00 94.75 100 LYS A O 1
ATOM 820 N N . ARG A 1 101 ? -3.629 4.384 -22.452 1.00 95.81 101 ARG A N 1
ATOM 821 C CA . ARG A 1 101 ? -5.096 4.375 -22.418 1.00 95.81 101 ARG A CA 1
ATOM 822 C C . ARG A 1 101 ? -5.620 3.234 -21.546 1.00 95.81 101 ARG A C 1
ATOM 824 O O . ARG A 1 101 ? -6.445 3.478 -20.669 1.00 95.81 101 ARG A O 1
ATOM 831 N N . ASP A 1 102 ? -5.096 2.027 -21.713 1.00 96.50 102 ASP A N 1
ATOM 832 C CA . ASP A 1 102 ? -5.516 0.856 -20.939 1.00 96.50 102 ASP A CA 1
ATOM 833 C C . ASP A 1 102 ? -5.157 0.989 -19.457 1.00 96.50 102 ASP A C 1
ATOM 835 O O . ASP A 1 102 ? -5.961 0.667 -18.578 1.00 96.50 102 ASP A O 1
ATOM 839 N N . ALA A 1 103 ? -3.973 1.531 -19.154 1.00 96.38 103 ALA A N 1
ATOM 840 C CA . ALA A 1 103 ? -3.568 1.834 -17.787 1.00 96.38 103 ALA A CA 1
ATOM 841 C C . ALA A 1 103 ? -4.499 2.866 -17.127 1.00 96.38 103 ALA A C 1
ATOM 843 O O . ALA A 1 103 ? -4.867 2.700 -15.960 1.00 96.38 103 ALA A O 1
ATOM 844 N N . LEU A 1 104 ? -4.914 3.901 -17.866 1.00 96.06 104 LEU A N 1
ATOM 845 C CA . LEU A 1 104 ? -5.873 4.898 -17.391 1.00 96.06 104 LEU A CA 1
ATOM 846 C C . 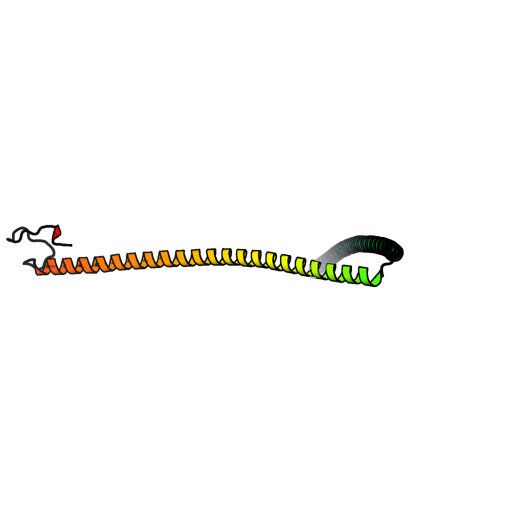LEU A 1 104 ? -7.239 4.263 -17.110 1.00 96.06 104 LEU A C 1
ATOM 848 O O . LEU A 1 104 ? -7.773 4.448 -16.018 1.00 96.06 104 LEU A O 1
ATOM 852 N N . ILE A 1 105 ? -7.756 3.456 -18.040 1.00 96.88 105 ILE A N 1
ATOM 853 C CA . ILE A 1 105 ? -9.023 2.732 -17.870 1.00 96.88 105 ILE A CA 1
ATOM 854 C C . ILE A 1 105 ? -8.953 1.822 -16.642 1.00 96.88 105 ILE A C 1
ATOM 856 O O . ILE A 1 105 ? -9.861 1.823 -15.814 1.00 96.88 105 ILE A O 1
ATOM 860 N N . LYS A 1 106 ? -7.863 1.067 -16.473 1.00 97.12 106 LYS A N 1
ATOM 861 C CA . LYS A 1 106 ? -7.680 0.187 -15.313 1.00 97.12 106 LYS A CA 1
ATOM 862 C C . LYS A 1 106 ? -7.648 0.973 -14.002 1.00 97.12 106 LYS A C 1
ATOM 864 O O . LYS A 1 106 ? -8.263 0.550 -13.026 1.00 97.12 106 LYS A O 1
ATOM 869 N N . LYS A 1 107 ? -6.959 2.119 -13.978 1.00 96.62 107 LYS A N 1
ATOM 870 C CA . LYS A 1 107 ? -6.916 3.006 -12.808 1.00 96.62 107 LYS A CA 1
ATOM 871 C C . LYS A 1 107 ? -8.303 3.556 -12.477 1.00 96.62 107 LYS A C 1
ATOM 873 O O . LYS A 1 107 ? -8.675 3.564 -11.310 1.00 96.62 107 LYS A O 1
ATOM 878 N N . GLN A 1 108 ? -9.064 3.976 -13.485 1.00 96.50 108 GLN A N 1
ATOM 879 C CA . GLN A 1 108 ? -10.432 4.465 -13.312 1.00 96.50 108 GLN A CA 1
ATOM 880 C C . GLN A 1 108 ? -11.362 3.370 -12.792 1.00 96.50 108 GLN A C 1
ATOM 882 O O . GLN A 1 108 ? -12.051 3.599 -11.809 1.00 96.50 108 GLN A O 1
ATOM 887 N N . LYS A 1 109 ? -11.327 2.167 -13.377 1.00 97.56 109 LYS A N 1
ATOM 888 C CA . LYS A 1 109 ? -12.112 1.019 -12.896 1.00 97.56 109 LYS A CA 1
ATOM 889 C C . LYS A 1 109 ? -11.814 0.694 -11.438 1.00 97.56 109 LYS A C 1
ATOM 891 O O . LYS A 1 109 ? -12.737 0.479 -10.666 1.00 97.56 109 LYS A O 1
ATOM 896 N N . LYS A 1 110 ? -10.533 0.706 -11.055 1.00 97.12 110 LYS A N 1
ATOM 897 C CA . LYS A 1 110 ? -10.148 0.496 -9.660 1.00 97.12 110 LYS A CA 1
ATOM 898 C C . LYS A 1 110 ? -10.690 1.605 -8.755 1.00 97.12 110 LYS A C 1
ATOM 900 O O . LYS A 1 110 ? -11.291 1.300 -7.744 1.00 97.12 110 LYS A O 1
ATOM 905 N N . ALA A 1 111 ? -10.541 2.869 -9.148 1.00 96.88 111 ALA A N 1
ATOM 906 C CA . ALA A 1 111 ? -11.058 3.992 -8.369 1.00 96.88 111 ALA A CA 1
ATOM 907 C C . ALA A 1 111 ? -12.592 3.978 -8.233 1.00 96.88 111 ALA A C 1
ATOM 909 O O . ALA A 1 111 ? -13.108 4.437 -7.223 1.00 96.88 111 ALA A O 1
ATOM 910 N N . ILE A 1 112 ? -13.312 3.479 -9.243 1.00 97.38 112 ILE A N 1
ATOM 911 C CA . ILE A 1 112 ? -14.763 3.271 -9.171 1.00 97.38 112 ILE A CA 1
ATOM 912 C C . ILE A 1 112 ? -15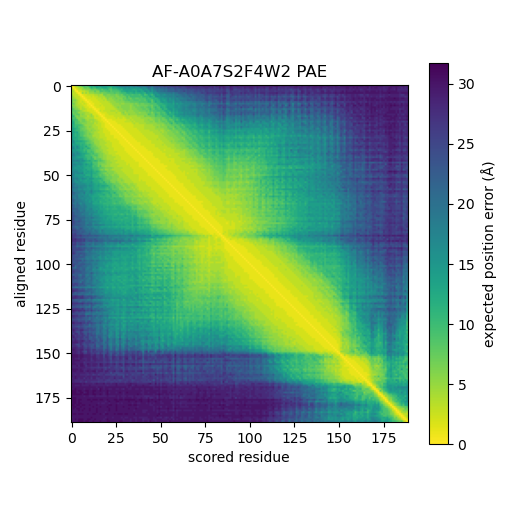.076 2.174 -8.153 1.00 97.38 112 ILE A C 1
ATOM 914 O O . ILE A 1 112 ? -15.834 2.440 -7.234 1.00 97.38 112 ILE A O 1
ATOM 918 N N . SER A 1 113 ? -14.428 1.010 -8.251 1.00 97.31 113 SER A N 1
ATOM 919 C CA . SER A 1 113 ? -14.597 -0.089 -7.287 1.00 97.31 113 SER A CA 1
ATOM 920 C C . SER A 1 113 ? -14.292 0.348 -5.852 1.00 97.31 113 SER A C 1
ATOM 922 O O . SER A 1 113 ? -15.084 0.097 -4.955 1.00 97.31 113 SER A O 1
ATOM 924 N N . ASP A 1 114 ? -13.179 1.058 -5.640 1.00 96.94 114 ASP A N 1
ATOM 925 C CA . ASP A 1 114 ? -12.787 1.548 -4.315 1.00 96.94 114 ASP A CA 1
ATOM 926 C C . ASP A 1 114 ? -13.850 2.523 -3.748 1.00 96.94 114 ASP A C 1
ATOM 928 O O . ASP A 1 114 ? -14.129 2.518 -2.551 1.00 96.94 114 ASP A O 1
ATOM 932 N N . LYS A 1 115 ? -14.477 3.344 -4.607 1.00 97.06 115 LYS A N 1
ATOM 933 C CA . LYS A 1 115 ? -15.576 4.246 -4.218 1.00 97.06 115 LYS A CA 1
ATOM 934 C C . LYS A 1 115 ? -16.896 3.521 -3.978 1.00 97.06 115 LYS A C 1
ATOM 936 O O . LYS A 1 115 ? -17.644 3.927 -3.097 1.00 97.06 115 LYS A O 1
ATOM 941 N N . GLU A 1 116 ? -17.208 2.497 -4.764 1.00 96.94 116 GLU A N 1
ATOM 942 C CA . GLU A 1 116 ? -18.390 1.657 -4.548 1.00 96.94 116 GLU A CA 1
ATOM 943 C C . GLU A 1 116 ? -18.315 0.999 -3.169 1.00 96.94 116 GLU A C 1
ATOM 945 O O . GLU A 1 116 ? -19.269 1.087 -2.394 1.00 96.94 116 GLU A O 1
ATOM 950 N N . ASP A 1 117 ? -17.149 0.452 -2.817 1.00 96.94 117 ASP A N 1
ATOM 951 C CA . ASP A 1 117 ? -16.898 -0.110 -1.492 1.00 96.94 117 ASP A CA 1
ATOM 952 C C . ASP A 1 117 ? -17.056 0.951 -0.391 1.00 96.94 117 ASP A C 1
ATOM 954 O O . ASP A 1 117 ? -17.703 0.697 0.626 1.00 96.94 117 ASP A O 1
ATOM 958 N N . GLU A 1 118 ? -16.519 2.159 -0.590 1.00 97.25 118 GLU A N 1
ATOM 959 C CA . GLU A 1 118 ? -16.660 3.271 0.359 1.00 97.25 118 GLU A CA 1
ATOM 960 C C . GLU A 1 118 ? -18.129 3.662 0.586 1.00 97.25 118 GLU A C 1
ATOM 962 O O . GLU A 1 118 ? -18.557 3.805 1.734 1.00 97.25 118 GLU A O 1
ATOM 967 N N . VAL A 1 119 ? -18.918 3.775 -0.486 1.00 97.75 119 VAL A N 1
ATOM 968 C CA . VAL A 1 119 ? -20.352 4.095 -0.413 1.00 97.75 119 VAL A CA 1
ATOM 969 C C . VAL A 1 119 ? -21.115 3.011 0.344 1.00 97.75 119 VAL A C 1
ATOM 971 O O . VAL A 1 119 ? -21.930 3.335 1.206 1.00 97.75 119 VAL A O 1
ATOM 974 N N . VAL A 1 120 ? -20.825 1.733 0.088 1.00 97.44 120 VAL A N 1
ATOM 975 C CA . VAL A 1 120 ? -21.446 0.618 0.820 1.00 97.44 120 VAL A CA 1
ATOM 976 C C . VAL A 1 120 ? -21.101 0.684 2.308 1.00 97.44 120 VAL A C 1
ATOM 978 O O . VAL A 1 120 ? -21.980 0.528 3.156 1.00 97.44 120 VAL A O 1
ATOM 981 N N . GLN A 1 121 ? -19.839 0.952 2.652 1.00 97.44 121 GLN A N 1
ATOM 982 C CA . GLN A 1 121 ? -19.435 1.091 4.053 1.00 97.44 121 GLN A CA 1
ATOM 983 C C . GLN A 1 121 ? -20.114 2.278 4.738 1.00 97.44 121 GLN A C 1
ATOM 985 O O . GLN A 1 121 ? -20.449 2.180 5.919 1.00 97.44 121 GLN A O 1
ATOM 990 N N . GLN A 1 122 ? -20.319 3.385 4.023 1.00 97.25 122 GLN A N 1
ATOM 991 C CA . GLN A 1 122 ? -21.030 4.538 4.560 1.00 97.25 122 GLN A CA 1
ATOM 992 C C . GLN A 1 122 ? -22.516 4.227 4.769 1.00 97.25 122 GLN A C 1
ATOM 994 O O . GLN A 1 122 ? -23.013 4.441 5.869 1.00 97.25 122 GLN A O 1
ATOM 999 N N . ALA A 1 123 ? -23.183 3.602 3.795 1.00 97.19 123 ALA A N 1
ATOM 1000 C CA . ALA A 1 123 ? -24.579 3.184 3.925 1.00 97.19 123 ALA A CA 1
ATOM 1001 C C . ALA A 1 123 ? -24.797 2.256 5.135 1.00 97.19 123 ALA A C 1
ATOM 1003 O O . ALA A 1 123 ? -25.719 2.453 5.917 1.00 97.19 123 ALA A O 1
ATOM 1004 N N . LEU A 1 124 ? -23.890 1.299 5.370 1.00 97.06 124 LEU A N 1
ATOM 1005 C CA . LEU A 1 124 ? -23.957 0.418 6.544 1.00 97.06 124 LEU A CA 1
ATOM 1006 C C . LEU A 1 124 ? -23.778 1.153 7.881 1.00 97.06 124 LEU A C 1
ATOM 1008 O O . LEU A 1 124 ? -24.230 0.659 8.919 1.00 97.06 124 LEU A O 1
ATOM 1012 N N . LYS A 1 125 ? -23.060 2.281 7.902 1.00 97.81 125 LYS A N 1
ATOM 1013 C CA . LYS A 1 125 ? -22.948 3.127 9.099 1.00 97.81 125 LYS A CA 1
ATOM 1014 C C . LYS A 1 125 ? -24.226 3.926 9.298 1.00 97.81 125 LYS A C 1
ATOM 1016 O O . LYS A 1 125 ? -24.762 3.898 10.404 1.00 97.81 125 LYS A O 1
ATOM 1021 N N . ASP A 1 126 ? -24.718 4.550 8.236 1.00 96.94 126 ASP A N 1
ATOM 1022 C CA . ASP A 1 126 ? -25.931 5.363 8.254 1.00 96.94 126 ASP A CA 1
ATOM 1023 C C . ASP A 1 126 ? -27.140 4.512 8.688 1.00 96.94 126 ASP A C 1
ATOM 1025 O O . ASP A 1 126 ? -27.870 4.905 9.595 1.00 96.94 126 ASP A O 1
ATOM 1029 N N . ASP A 1 127 ? -27.268 3.278 8.185 1.00 97.50 127 ASP A N 1
ATOM 1030 C CA . ASP A 1 127 ? -28.301 2.320 8.606 1.00 97.50 127 ASP A CA 1
ATOM 1031 C C . ASP A 1 127 ? -28.239 2.017 10.112 1.00 97.50 127 ASP A C 1
ATOM 1033 O O . ASP A 1 127 ? -29.264 1.949 10.796 1.00 97.50 127 ASP A O 1
ATOM 1037 N N . LYS A 1 128 ? -27.033 1.839 10.668 1.00 97.06 128 LYS A N 1
ATOM 1038 C CA . LYS A 1 128 ? -26.858 1.589 12.109 1.00 97.06 128 LYS A CA 1
ATOM 1039 C C . LYS A 1 128 ? -27.232 2.805 12.943 1.00 97.06 128 LYS A C 1
ATOM 1041 O O . LYS A 1 128 ? -27.758 2.646 14.045 1.00 97.06 128 LYS A O 1
ATOM 1046 N N . GLU A 1 129 ? -26.916 4.004 12.471 1.00 96.44 129 GLU A N 1
ATOM 1047 C CA . GLU A 1 129 ? -27.312 5.240 13.141 1.00 96.44 129 GLU A CA 1
ATOM 1048 C C . GLU A 1 129 ? -28.825 5.426 13.078 1.00 96.44 129 GLU A C 1
ATOM 1050 O O . GLU A 1 129 ? -29.454 5.662 14.111 1.00 96.44 129 GLU A O 1
ATOM 1055 N N . GLN A 1 130 ? -29.428 5.191 11.916 1.00 97.00 130 GLN A N 1
ATOM 1056 C CA . GLN A 1 130 ? -30.869 5.261 11.730 1.00 97.00 130 GLN A CA 1
ATOM 1057 C C . GLN A 1 130 ? -31.614 4.269 12.629 1.00 97.00 130 GLN A C 1
ATOM 1059 O O . GLN A 1 130 ? -32.566 4.658 13.301 1.00 97.00 130 GLN A O 1
ATOM 1064 N N . GLN A 1 131 ? -31.133 3.031 12.766 1.00 96.75 131 GLN A N 1
ATOM 1065 C CA . GLN A 1 131 ? -31.707 2.067 13.713 1.00 96.75 131 GLN A CA 1
ATOM 1066 C C . GLN A 1 131 ? -31.675 2.564 15.166 1.00 96.75 131 GLN A C 1
ATOM 1068 O O . GLN A 1 131 ? -32.621 2.321 15.920 1.00 96.75 131 GLN A O 1
ATOM 1073 N N . LYS A 1 132 ? -30.613 3.272 15.577 1.00 97.12 132 LYS A N 1
ATOM 1074 C CA . LYS A 1 132 ? -30.541 3.875 16.918 1.00 97.12 132 LYS A CA 1
ATOM 1075 C C . LYS A 1 132 ? -31.564 4.996 17.074 1.00 97.12 132 LYS A C 1
ATOM 1077 O O . LYS A 1 132 ? -32.256 5.029 18.090 1.00 97.12 132 LYS A O 1
ATOM 1082 N N . PHE A 1 133 ? -31.679 5.880 16.083 1.00 96.50 133 PHE A N 1
ATOM 1083 C CA . PHE A 1 133 ? -32.675 6.952 16.098 1.00 96.50 133 PHE A CA 1
ATOM 1084 C C . PHE A 1 133 ? -34.099 6.394 16.140 1.00 96.50 133 PHE A C 1
ATOM 1086 O O . PHE A 1 133 ? -34.881 6.792 17.000 1.00 96.50 133 PHE A O 1
ATOM 1093 N N . GLU A 1 134 ? -34.413 5.394 15.317 1.00 96.25 134 GLU A N 1
ATOM 1094 C CA . GLU A 1 134 ? -35.714 4.723 15.335 1.00 96.25 134 GLU A CA 1
ATOM 1095 C C . GLU A 1 134 ? -36.012 4.054 16.680 1.00 96.25 134 GLU A C 1
ATOM 1097 O O . GLU A 1 134 ? -37.149 4.089 17.149 1.00 96.25 134 GLU A O 1
ATOM 1102 N N . ALA A 1 135 ? -35.015 3.441 17.327 1.00 96.56 135 ALA A N 1
ATOM 1103 C CA . ALA A 1 135 ? -35.195 2.851 18.649 1.00 96.56 135 ALA A CA 1
ATOM 1104 C C . ALA A 1 135 ? -35.543 3.917 19.702 1.00 96.56 135 ALA A C 1
ATOM 1106 O O . ALA A 1 135 ? -36.440 3.697 20.517 1.00 96.56 135 ALA A O 1
ATOM 1107 N N . ILE A 1 136 ? -34.880 5.077 19.660 1.00 96.31 136 ILE A N 1
ATOM 1108 C CA . ILE A 1 136 ? -35.174 6.214 20.543 1.00 96.31 136 ILE A CA 1
ATOM 1109 C C . ILE A 1 136 ? -36.571 6.774 20.254 1.00 96.31 136 ILE A C 1
ATOM 1111 O O . ILE A 1 136 ? -37.353 6.978 21.179 1.00 96.31 136 ILE A O 1
ATOM 1115 N N . GLU A 1 137 ? -36.940 6.957 18.987 1.00 96.50 137 GLU A N 1
ATOM 1116 C CA . GLU A 1 137 ? -38.287 7.417 18.642 1.00 96.50 137 GLU A CA 1
ATOM 1117 C C . GLU A 1 137 ? -39.371 6.444 19.114 1.00 96.50 137 GLU A C 1
ATOM 1119 O O . GLU A 1 137 ? -40.420 6.863 19.601 1.00 96.50 137 GLU A O 1
ATOM 1124 N N . ARG A 1 138 ? -39.141 5.131 18.983 1.00 95.56 138 ARG A N 1
ATOM 1125 C CA . ARG A 1 138 ? -40.093 4.114 19.451 1.00 95.56 138 ARG A CA 1
ATOM 1126 C C . ARG A 1 138 ? -40.279 4.181 20.964 1.00 95.56 138 ARG A C 1
ATOM 1128 O O . ARG A 1 138 ? -41.412 4.047 21.426 1.00 95.56 138 ARG A O 1
ATOM 1135 N N . THR A 1 139 ? -39.210 4.392 21.737 1.00 95.38 139 THR A N 1
ATOM 1136 C CA . THR A 1 139 ? -39.325 4.519 23.200 1.00 95.38 139 THR A CA 1
ATOM 1137 C C . THR A 1 139 ? -40.033 5.810 23.600 1.00 95.38 139 THR A C 1
ATOM 1139 O O . THR A 1 139 ? -40.900 5.760 24.472 1.00 95.38 139 THR A O 1
ATOM 1142 N N . GLN A 1 140 ? -39.752 6.929 22.926 1.00 94.75 140 GLN A N 1
ATOM 1143 C CA . GLN A 1 140 ? -40.450 8.202 23.139 1.00 94.75 140 GLN A CA 1
ATOM 1144 C C . GLN A 1 140 ? -41.944 8.089 22.818 1.00 94.75 140 GLN A C 1
ATOM 1146 O O . GLN A 1 140 ? -42.770 8.360 23.686 1.00 94.75 140 GLN A O 1
ATOM 1151 N N . LYS A 1 141 ? -42.305 7.561 21.641 1.00 95.75 141 LYS A N 1
ATOM 1152 C CA . LYS A 1 141 ? -43.707 7.317 21.249 1.00 95.75 141 LYS A CA 1
ATOM 1153 C C . LYS A 1 141 ? -44.428 6.395 22.237 1.00 95.75 141 LYS A C 1
ATOM 1155 O O . LYS A 1 141 ? -45.596 6.605 22.559 1.00 95.75 141 LYS A O 1
ATOM 1160 N N . ALA A 1 142 ? -43.746 5.364 22.743 1.00 94.38 142 ALA A N 1
ATOM 1161 C CA . ALA A 1 142 ? -44.312 4.480 23.759 1.00 94.38 142 ALA A CA 1
ATOM 1162 C C . ALA A 1 142 ? -44.539 5.202 25.098 1.00 94.38 142 ALA A C 1
ATOM 1164 O O . ALA A 1 142 ? -45.555 4.956 25.751 1.00 94.38 142 ALA A O 1
ATOM 1165 N N . TYR A 1 143 ? -43.619 6.081 25.503 1.00 93.25 143 TYR A N 1
ATOM 1166 C CA . TYR A 1 143 ? -43.754 6.897 26.708 1.00 93.25 143 TYR A CA 1
ATOM 1167 C C . TYR A 1 143 ? -44.901 7.906 26.584 1.00 93.25 143 TYR A C 1
ATOM 1169 O O . TYR A 1 143 ? -45.767 7.941 27.453 1.00 93.25 143 TYR A O 1
ATOM 1177 N N . GLU A 1 144 ? -44.974 8.641 25.473 1.00 89.50 144 GLU A N 1
ATOM 1178 C CA . GLU A 1 144 ? -46.070 9.571 25.170 1.00 89.50 144 GLU A CA 1
ATOM 1179 C C . GLU A 1 144 ? -47.428 8.870 25.215 1.00 89.50 144 GLU 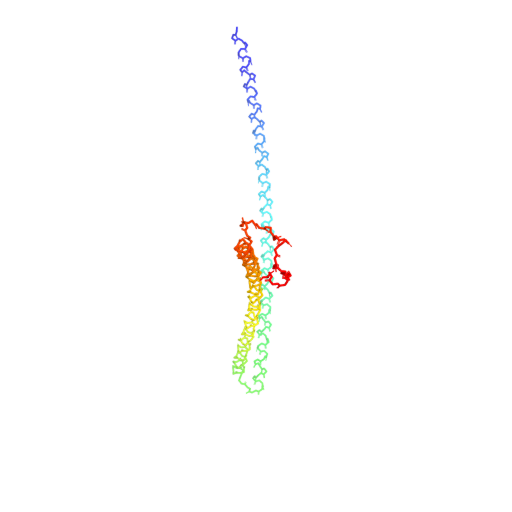A C 1
ATOM 1181 O O . GLU A 1 144 ? -48.357 9.351 25.861 1.00 89.50 144 GLU A O 1
ATOM 1186 N N . LYS A 1 145 ? -47.533 7.684 24.604 1.00 90.19 145 LYS A N 1
ATOM 1187 C CA . LYS A 1 145 ? -48.765 6.890 24.629 1.00 90.19 145 LYS A CA 1
ATOM 1188 C C . LYS A 1 145 ? -49.150 6.454 26.045 1.00 90.19 145 LYS A C 1
ATOM 1190 O O . LYS A 1 145 ? -50.329 6.490 26.389 1.00 90.19 145 LYS A O 1
ATOM 1195 N N . LYS A 1 146 ? -48.185 6.035 26.874 1.00 89.19 146 LYS A N 1
ATOM 1196 C CA . LYS A 1 146 ? -48.443 5.700 28.287 1.00 89.19 146 LYS A CA 1
ATOM 1197 C C . LYS A 1 146 ? -48.929 6.921 29.060 1.00 89.19 146 LYS A C 1
ATOM 1199 O O . LYS A 1 146 ? -49.964 6.839 29.708 1.00 89.19 146 LYS A O 1
ATOM 1204 N N . TYR A 1 147 ? -48.239 8.047 28.913 1.00 87.06 147 TYR A N 1
ATOM 1205 C CA . TYR A 1 147 ? -48.594 9.302 29.564 1.00 87.06 147 TYR A CA 1
ATOM 1206 C C . TYR A 1 147 ? -49.996 9.787 29.161 1.00 87.06 147 TYR A C 1
ATOM 1208 O O . TYR A 1 147 ? -50.804 10.146 30.017 1.00 87.06 147 TYR A O 1
ATOM 1216 N N . GLN A 1 148 ? -50.333 9.713 27.869 1.00 81.81 148 GLN A N 1
ATOM 1217 C CA . GLN A 1 148 ? -51.670 10.030 27.366 1.00 81.81 148 GLN A CA 1
ATOM 1218 C C . GLN A 1 148 ? -52.739 9.102 27.957 1.00 81.81 148 GLN A C 1
ATOM 1220 O O . GLN A 1 148 ? -53.810 9.573 28.336 1.00 81.81 148 GLN A O 1
ATOM 1225 N N . ASN A 1 149 ? -52.463 7.799 28.056 1.00 82.31 149 ASN A N 1
ATOM 1226 C CA . ASN A 1 149 ? -53.391 6.840 28.655 1.00 82.31 149 ASN A CA 1
ATOM 1227 C C . ASN A 1 149 ? -53.591 7.090 30.160 1.00 82.31 149 ASN A C 1
ATOM 1229 O O . ASN A 1 149 ? -54.714 6.980 30.644 1.00 82.31 149 ASN A O 1
ATOM 1233 N N . GLU A 1 150 ? -52.532 7.433 30.896 1.00 82.12 150 GLU A N 1
ATOM 1234 C CA . GLU A 1 150 ? -52.582 7.721 32.337 1.00 82.12 150 GLU A CA 1
ATOM 1235 C C . GLU A 1 150 ? -53.366 9.007 32.636 1.00 82.12 150 GLU A C 1
ATOM 1237 O O . GLU A 1 150 ? -54.292 8.993 33.449 1.00 82.12 150 GLU A O 1
ATOM 1242 N N . LEU A 1 151 ? -53.071 10.099 31.924 1.00 79.56 151 LEU A N 1
ATOM 1243 C CA . LEU A 1 151 ? -53.832 11.349 32.032 1.00 79.56 151 LEU A CA 1
ATOM 1244 C C . LEU A 1 151 ? -55.275 11.189 31.551 1.00 79.56 151 LEU A C 1
ATOM 1246 O O . LEU A 1 151 ? -56.205 11.673 32.194 1.00 79.56 151 LEU A O 1
ATOM 1250 N N . GLY A 1 152 ? -55.472 10.492 30.429 1.00 75.44 152 GLY A N 1
ATOM 1251 C CA . GLY A 1 152 ? -56.793 10.211 29.879 1.00 75.44 152 GLY A CA 1
ATOM 1252 C C . GLY A 1 152 ? -57.651 9.423 30.863 1.00 75.44 152 GLY A C 1
ATOM 1253 O O . GLY A 1 152 ? -58.808 9.778 31.079 1.00 75.44 152 GLY A O 1
ATOM 1254 N N . ARG A 1 153 ? -57.067 8.419 31.530 1.00 74.00 153 ARG A N 1
ATOM 1255 C CA . ARG A 1 153 ? -57.733 7.646 32.581 1.00 74.00 153 ARG A CA 1
ATOM 1256 C C . ARG A 1 153 ? -58.133 8.524 33.761 1.00 74.00 153 ARG A C 1
ATOM 1258 O O . ARG A 1 153 ? -59.288 8.466 34.157 1.00 74.00 153 ARG A O 1
ATOM 1265 N N . HIS A 1 154 ? -57.243 9.379 34.265 1.00 74.25 154 HIS A N 1
ATOM 1266 C CA . HIS A 1 154 ? -57.581 10.297 35.357 1.00 74.25 154 HIS A CA 1
ATOM 1267 C C . HIS A 1 154 ? -58.701 11.276 34.964 1.00 74.25 154 HIS A C 1
ATOM 1269 O O . HIS A 1 154 ? -59.616 11.527 35.745 1.00 74.25 154 HIS A O 1
ATOM 1275 N N . CYS A 1 155 ? -58.687 11.804 33.735 1.00 68.94 155 CYS A N 1
ATOM 1276 C CA . CYS A 1 155 ? -59.762 12.666 33.235 1.00 68.94 155 CYS A CA 1
ATOM 1277 C C . CYS A 1 155 ? -61.107 11.931 33.087 1.00 68.94 155 CYS A C 1
ATOM 1279 O O . CYS A 1 155 ? -62.154 12.528 33.348 1.00 68.94 155 CYS A O 1
ATOM 1281 N N . VAL A 1 156 ? -61.100 10.659 32.671 1.00 74.94 156 VAL A N 1
ATOM 1282 C CA . VAL A 1 156 ? -62.305 9.814 32.602 1.00 74.94 156 VAL A CA 1
ATOM 1283 C C . VAL A 1 156 ? -62.803 9.468 34.006 1.00 74.94 156 VAL A C 1
ATOM 1285 O O . VAL A 1 156 ? -63.988 9.627 34.282 1.00 74.94 156 VAL A O 1
ATOM 1288 N N . GLU A 1 157 ? -61.911 9.092 34.923 1.00 77.88 157 GLU A N 1
ATOM 1289 C CA . GLU A 1 157 ? -62.239 8.807 36.324 1.00 77.88 157 GLU A CA 1
ATOM 1290 C C . GLU A 1 157 ? -62.810 10.044 37.032 1.00 77.88 157 GLU A C 1
ATOM 1292 O O . GLU A 1 157 ? -63.840 9.941 37.693 1.00 77.88 157 GLU A O 1
ATOM 1297 N N . GLU A 1 158 ? -62.238 11.235 36.827 1.00 76.94 158 GLU A N 1
ATOM 1298 C CA . GLU A 1 158 ? -62.800 12.486 37.347 1.00 76.94 158 GLU A CA 1
ATOM 1299 C C . GLU A 1 158 ? -64.176 12.815 36.764 1.00 76.94 158 GLU A C 1
ATOM 1301 O O . GLU A 1 158 ? -65.052 13.310 37.479 1.00 76.94 158 GLU A O 1
ATOM 1306 N N . ARG A 1 159 ? -64.376 12.588 35.461 1.00 74.06 159 ARG A N 1
ATOM 1307 C CA . ARG A 1 159 ? -65.674 12.807 34.814 1.00 74.06 159 ARG A CA 1
ATOM 1308 C C . ARG A 1 159 ? -66.720 11.856 35.386 1.00 74.06 159 ARG A C 1
ATOM 1310 O O . ARG A 1 159 ? -67.807 12.308 35.743 1.00 74.06 159 ARG A O 1
ATOM 1317 N N . ASN A 1 160 ? -66.370 10.580 35.524 1.00 77.69 160 ASN A N 1
ATOM 1318 C CA . ASN A 1 160 ? -67.238 9.551 36.086 1.00 77.69 160 ASN A CA 1
ATOM 1319 C C . ASN A 1 160 ? -67.542 9.850 37.560 1.00 77.69 160 ASN A C 1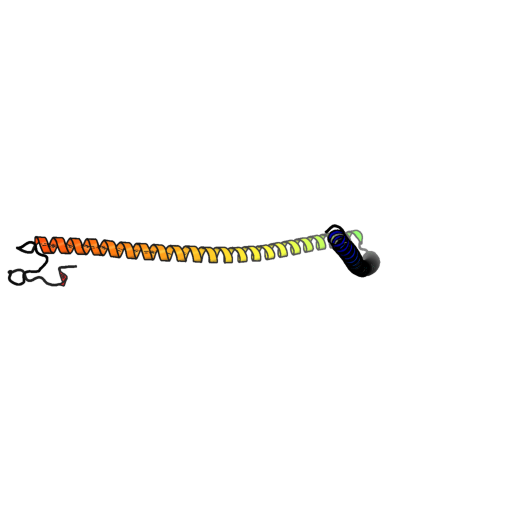
ATOM 1321 O O . ASN A 1 160 ? -68.703 9.826 37.957 1.00 77.69 160 ASN A O 1
ATOM 1325 N N . ARG A 1 161 ? -66.542 10.273 38.341 1.00 78.75 161 ARG A N 1
ATOM 1326 C CA . ARG A 1 161 ? -66.697 10.758 39.719 1.00 78.75 161 ARG A CA 1
ATOM 1327 C C . ARG A 1 161 ? -67.664 11.938 39.817 1.00 78.75 161 ARG A C 1
ATOM 1329 O O . ARG A 1 161 ? -68.612 11.889 40.595 1.00 78.75 161 ARG A O 1
ATOM 1336 N N . LYS A 1 162 ? -67.473 12.986 39.006 1.00 77.62 162 LYS A N 1
ATOM 1337 C CA . LYS A 1 162 ? -68.366 14.162 38.965 1.00 77.62 162 LYS A CA 1
ATOM 1338 C C . LYS A 1 162 ? -69.794 13.779 38.572 1.00 77.62 162 LYS A C 1
ATOM 1340 O O . LYS A 1 162 ? -70.743 14.310 39.144 1.00 77.62 162 LYS A O 1
ATOM 1345 N N . TYR A 1 163 ? -69.947 12.865 37.615 1.00 71.94 163 TYR A N 1
ATOM 1346 C CA . TYR A 1 163 ? -71.250 12.358 37.190 1.00 71.94 163 TYR A CA 1
ATOM 1347 C C . TYR A 1 163 ? -71.959 11.584 38.310 1.00 71.94 163 TYR A C 1
ATOM 1349 O O . TYR A 1 163 ? -73.129 11.853 38.582 1.00 71.94 163 TYR A O 1
ATOM 1357 N N . LEU A 1 164 ? -71.248 10.679 38.990 1.00 72.81 164 LEU A N 1
ATOM 1358 C CA . LEU A 1 164 ? -71.775 9.916 40.123 1.00 72.81 164 LEU A CA 1
ATOM 1359 C C . LEU A 1 164 ? -72.211 10.851 41.257 1.00 72.81 164 LEU A C 1
ATOM 1361 O O . LEU A 1 164 ? -73.373 10.817 41.645 1.00 72.81 164 LEU A O 1
ATOM 1365 N N . VAL A 1 165 ? -71.341 11.766 41.697 1.00 73.75 165 VAL A N 1
ATOM 1366 C CA . VAL A 1 165 ? -71.645 12.725 42.777 1.00 73.75 165 VAL A CA 1
ATOM 1367 C C . VAL A 1 165 ? -72.857 13.601 42.445 1.00 73.75 165 VAL A C 1
ATOM 1369 O O . VAL A 1 165 ? -73.717 13.798 43.300 1.00 73.75 165 VAL A O 1
ATOM 1372 N N . LYS A 1 166 ? -72.965 14.099 41.203 1.00 70.88 166 LYS A N 1
ATOM 1373 C CA . LYS A 1 166 ? -74.098 14.934 40.763 1.00 70.88 166 LYS A CA 1
ATOM 1374 C C . LYS A 1 166 ? -75.437 14.191 40.816 1.00 70.88 166 LYS A C 1
ATOM 1376 O O . LYS A 1 166 ? -76.459 14.813 41.089 1.00 70.88 166 LYS A O 1
ATOM 1381 N N . ASN A 1 167 ? -75.433 12.894 40.515 1.00 65.50 167 ASN A N 1
ATOM 1382 C CA . ASN A 1 167 ? -76.653 12.099 40.385 1.00 65.50 167 ASN A CA 1
ATOM 1383 C C . ASN A 1 167 ? -77.005 11.301 41.654 1.00 65.50 167 ASN A C 1
ATOM 1385 O O . ASN A 1 167 ? -78.095 10.736 41.728 1.00 65.50 167 ASN A O 1
ATOM 1389 N N . THR A 1 168 ? -76.126 11.268 42.658 1.00 65.88 168 THR A N 1
ATOM 1390 C CA . THR A 1 168 ? -76.405 10.704 43.988 1.00 65.88 168 THR A CA 1
ATOM 1391 C C . THR A 1 168 ? -77.025 11.742 44.924 1.00 65.88 168 THR A C 1
ATOM 1393 O O . THR A 1 168 ? -76.549 12.871 45.014 1.00 65.88 168 THR A O 1
ATOM 1396 N N . HIS A 1 169 ? -78.059 11.355 45.676 1.00 56.78 169 HIS A N 1
ATOM 1397 C CA . HIS A 1 169 ? -78.873 12.280 46.479 1.00 56.78 169 HIS A CA 1
ATOM 1398 C C . HIS A 1 169 ? -78.144 12.887 47.699 1.00 56.78 169 HIS A C 1
ATOM 1400 O O . HIS A 1 169 ? -78.593 13.893 48.239 1.00 56.78 169 HIS A O 1
ATOM 1406 N N . GLN A 1 170 ? -77.013 12.306 48.120 1.00 60.03 170 GLN A N 1
ATOM 1407 C CA . GLN A 1 170 ? -76.222 12.758 49.279 1.00 60.03 170 GLN A CA 1
ATOM 1408 C C . GLN A 1 170 ? -74.809 13.254 48.917 1.00 60.03 170 GLN A C 1
ATOM 1410 O O . GLN A 1 170 ? -74.028 13.569 49.810 1.00 60.03 170 GLN A O 1
ATOM 1415 N N . GLY A 1 171 ? -74.460 13.332 47.626 1.00 58.38 171 GLY A N 1
ATOM 1416 C CA . GLY A 1 171 ? -73.136 13.792 47.182 1.00 58.38 171 GLY A CA 1
ATOM 1417 C C . GLY A 1 171 ? -71.968 12.864 47.553 1.00 58.38 171 GLY A C 1
ATOM 1418 O O . GLY A 1 171 ? -70.824 13.312 47.606 1.00 58.38 171 GLY A O 1
ATOM 1419 N N . VAL A 1 172 ? -72.245 11.584 47.816 1.00 60.62 172 VAL A N 1
ATOM 1420 C CA . VAL A 1 172 ? -71.258 10.546 48.158 1.00 60.62 172 VAL A CA 1
ATOM 1421 C C . VAL A 1 172 ? -71.068 9.622 46.952 1.00 60.62 172 VAL A C 1
ATOM 1423 O O . VAL A 1 172 ? -72.028 9.311 46.260 1.00 60.62 172 VAL A O 1
ATOM 1426 N N . GLU A 1 173 ? -69.848 9.133 46.711 1.00 55.88 173 GLU A N 1
ATOM 1427 C CA . GLU A 1 173 ? -69.489 8.258 45.571 1.00 55.88 173 GLU A CA 1
ATOM 1428 C C . GLU A 1 173 ? -70.087 6.838 45.623 1.00 55.88 173 GLU A C 1
ATOM 1430 O O . GLU A 1 173 ? -69.624 5.936 44.924 1.00 55.88 173 GLU A O 1
ATOM 1435 N N . LEU A 1 174 ? -71.095 6.609 46.462 1.00 59.84 174 LEU A N 1
ATOM 1436 C CA . LEU A 1 174 ? -71.766 5.327 46.595 1.00 59.84 174 LEU A CA 1
ATOM 1437 C C . LEU A 1 174 ? -73.109 5.402 45.869 1.00 59.84 174 LEU A C 1
ATOM 1439 O O . LEU A 1 174 ? -73.950 6.243 46.183 1.00 59.84 174 LEU A O 1
ATOM 1443 N N . ILE A 1 175 ? -73.304 4.522 44.886 1.00 57.09 175 ILE A N 1
ATOM 1444 C CA . ILE A 1 175 ? -74.578 4.400 44.176 1.00 57.09 175 ILE A CA 1
ATOM 1445 C C . ILE A 1 175 ? -75.610 3.883 45.179 1.00 57.09 175 ILE A C 1
ATOM 1447 O O . ILE A 1 175 ? -75.545 2.733 45.615 1.00 57.09 175 ILE A O 1
ATOM 1451 N N . ASP A 1 176 ? -76.546 4.746 45.557 1.00 53.50 176 ASP A N 1
ATOM 1452 C CA . ASP A 1 176 ? -77.678 4.369 46.389 1.00 53.50 176 ASP A CA 1
ATOM 1453 C C . ASP A 1 176 ? -78.595 3.427 45.595 1.00 53.50 176 ASP A C 1
ATOM 1455 O O . ASP A 1 176 ? -79.284 3.834 44.659 1.00 53.50 176 ASP A O 1
ATOM 1459 N N . THR A 1 177 ? -78.576 2.144 45.955 1.00 57.44 177 THR A N 1
ATOM 1460 C CA . THR A 1 177 ? -79.400 1.105 45.319 1.00 57.44 177 THR A CA 1
ATOM 1461 C C . THR A 1 177 ? -80.867 1.157 45.756 1.00 57.44 177 THR A C 1
ATOM 1463 O O . THR A 1 177 ? -81.678 0.393 45.237 1.00 57.44 177 THR A O 1
ATOM 1466 N N . THR A 1 178 ? -81.230 2.054 46.682 1.00 54.25 178 THR A N 1
ATOM 1467 C CA . THR A 1 178 ? -82.597 2.185 47.214 1.00 54.25 178 THR A CA 1
ATOM 1468 C C . THR A 1 178 ? -83.445 3.253 46.508 1.00 54.25 178 THR A C 1
ATOM 1470 O O . THR A 1 178 ? -84.645 3.358 46.766 1.00 54.25 178 THR A O 1
ATOM 1473 N N . GLY A 1 179 ? -82.865 3.999 45.558 1.00 54.75 179 GLY A N 1
ATOM 1474 C CA . GLY A 1 179 ? -83.570 4.954 44.696 1.00 54.75 179 GLY A CA 1
ATOM 1475 C C . GLY A 1 179 ? -84.060 4.360 43.363 1.00 54.75 179 GLY A C 1
ATOM 1476 O O . GLY A 1 179 ? -83.489 3.415 42.832 1.00 54.75 179 GLY A O 1
ATOM 1477 N N . HIS A 1 180 ? -85.100 4.963 42.775 1.00 53.44 180 HIS A N 1
ATOM 1478 C CA . HIS A 1 180 ? -85.823 4.519 41.561 1.00 53.44 180 HIS A CA 1
ATOM 1479 C C . HIS A 1 180 ? -85.028 4.506 40.230 1.00 53.44 180 HIS A C 1
ATOM 1481 O O . HIS A 1 180 ? -85.617 4.302 39.170 1.00 53.44 180 HIS A O 1
ATOM 1487 N N . ASN A 1 181 ? -83.709 4.712 40.249 1.00 56.75 181 ASN A N 1
ATOM 1488 C CA . ASN A 1 181 ? -82.891 4.781 39.038 1.00 56.75 181 ASN A CA 1
ATOM 1489 C C . ASN A 1 181 ? -82.023 3.518 38.909 1.00 56.75 181 ASN A C 1
ATOM 1491 O O . ASN A 1 181 ? -80.932 3.438 39.469 1.00 56.75 181 ASN A O 1
ATOM 1495 N N . SER A 1 182 ? -82.500 2.520 38.161 1.00 54.59 182 SER A N 1
ATOM 1496 C CA . SER A 1 182 ? -81.720 1.324 37.824 1.00 54.59 182 SER A CA 1
ATOM 1497 C C . SER A 1 182 ? -80.739 1.626 36.685 1.00 54.59 182 SER A C 1
ATOM 1499 O O . SER A 1 182 ? -81.154 1.767 35.533 1.00 54.59 182 SER A O 1
ATOM 1501 N N . PHE A 1 183 ? -79.443 1.713 36.983 1.00 56.34 183 PHE A N 1
ATOM 1502 C CA . PHE A 1 183 ? -78.411 1.950 35.969 1.00 56.34 183 PHE A CA 1
ATOM 1503 C C . PHE A 1 183 ? -77.796 0.640 35.469 1.00 56.34 183 PHE A C 1
ATOM 1505 O O . PHE A 1 183 ? -77.504 -0.262 36.254 1.00 56.34 183 PHE A O 1
ATOM 1512 N N . GLN A 1 184 ? -77.569 0.544 34.156 1.00 56.41 184 GLN A N 1
ATOM 1513 C CA . GLN A 1 184 ? -76.827 -0.566 33.556 1.00 56.41 184 GLN A CA 1
ATOM 1514 C C . GLN A 1 184 ? -75.326 -0.229 33.521 1.00 56.41 184 GLN A C 1
ATOM 1516 O O . GLN A 1 184 ? -74.969 0.890 33.148 1.00 56.41 184 GLN A O 1
ATOM 1521 N N . PRO A 1 185 ? -74.428 -1.176 33.853 1.00 53.22 185 PRO A N 1
ATOM 1522 C CA . PRO A 1 185 ? -72.988 -0.917 33.969 1.00 53.22 185 PRO A CA 1
ATOM 1523 C C . PRO A 1 185 ? -72.320 -0.453 32.662 1.00 53.22 185 PRO A C 1
ATOM 1525 O O . PRO A 1 185 ? -71.245 0.130 32.707 1.00 53.22 185 PRO A O 1
ATOM 1528 N N . SER A 1 186 ? -72.957 -0.650 31.505 1.00 61.62 186 SER A N 1
ATOM 1529 C CA . SER A 1 186 ? -72.489 -0.168 30.197 1.00 61.62 186 SER A CA 1
ATOM 1530 C C . SER A 1 186 ? -72.695 1.333 29.955 1.00 61.62 186 SER A C 1
ATOM 1532 O O . SER A 1 186 ? -72.158 1.859 28.988 1.00 61.62 186 SER A O 1
ATOM 1534 N N . GLN A 1 187 ? -73.479 2.025 30.791 1.00 58.53 187 GLN A N 1
ATOM 1535 C CA . GLN A 1 187 ? -73.743 3.467 30.664 1.00 58.53 187 GLN A CA 1
ATOM 1536 C C . GLN A 1 187 ? -72.707 4.338 31.393 1.00 58.53 187 GLN A C 1
ATOM 1538 O O . GLN A 1 187 ? -72.727 5.560 31.252 1.00 58.53 187 GLN A O 1
ATOM 1543 N N . VAL A 1 188 ? -71.811 3.718 32.168 1.00 53.84 188 VAL A N 1
ATOM 1544 C CA . VAL A 1 188 ? -70.685 4.372 32.843 1.00 53.84 188 VAL A CA 1
ATOM 1545 C C . VAL A 1 188 ? -69.397 3.877 32.183 1.00 53.84 188 VAL A C 1
ATOM 1547 O O . VAL A 1 188 ? -68.759 2.942 32.658 1.00 53.84 188 VAL A O 1
ATOM 1550 N N . THR A 1 189 ? -69.042 4.480 31.050 1.00 44.97 189 THR A N 1
ATOM 1551 C CA . THR A 1 189 ? -67.765 4.270 30.346 1.00 44.97 189 THR A CA 1
ATOM 1552 C C . THR A 1 189 ? -67.171 5.605 29.951 1.00 44.97 189 THR A C 1
ATOM 1554 O O . THR A 1 189 ? -67.905 6.380 29.295 1.00 44.97 189 THR A O 1
#

Organism: NCBI:txid3111310

pLDDT: mean 86.46, std 14.1, range [44.97, 98.19]

Secondary structure (DSSP, 8-state):
-HHHHHHHHHHHHHHHHHHHHHHHHHHHHHHHHHHHHHHHHHHHHHHHHHHHHHHHHHHHHHHHHHHHHHHHHHHHHHHHHHHTT--HHHHHHHHHHHHHHHHHHHHHHHHHHHHHHHHHHHHHHHHHHHHHHHHHHHHHHHHHHHHHHHHHHHHHHHHHHHHHHHHSTTS-SS--TTSS----GGG--

Radius of gyration: 49.67 Å; Cα contacts (8 Å, |Δi|>4): 23; chains: 1; bounding box: 124×23×122 Å

Mean predicted aligned error: 14.83 Å

Sequence (189 aa):
QMKAGRAMASQMLKGSFTNTELTQKYLRVKEQERLDKRIDSVLELKENSDLALNRLRKANIRAARRRATIADKRVREHKEILAQGDNPYRVFREQEVTAKRDALIKKQKKAISDKEDEVVQQALKDDKEQQKFEAIERTQKAYEKKYQNELGRHCVEERNRKYLVKNTHQGVELIDTTGHNSFQPSQVT